Protein AF-A0A842HVS3-F1 (afdb_monomer)

Secondary structure (DSSP, 8-state):
---TTT--------HHHHHHHHHHHHSHHHHT-HHHHHHHHHHHHHHHTT-GGG--HHHIIIIIT---TT--TTT--HHHHHHHHHHHHHHHHHHHH---SSEEEE--TT----EEEE---------PPP------PPPS-SS--TTGGGTSTTHHHHHHHHHHHHHHTSTTS----

Foldseek 3Di:
DDDPPPPPPPDPADPLLVVVLVVLCVDPLNVVDPLLNLLVSVQSRCLSVVNQQVDDLLCCCCVRVVHDNPDDVVVDVVSVVSLVVNQVSLVVVCVVVPDPTQWRWHDDPPGSGIDTDGDPPPPPPPDDDDDDDDDDDDPPDDDDDPCVVVPPPPPVVVVVVVVVVVVVPPVPPPDDD

Sequence (177 aa):
MARFTKDLPQIAMRDDVRAELLRAFAAPQFERSPVMRRLLSFLVEKAAQGEGARLKAYTIAVDALGRPPNFDTQADSYPRVQVGRLRKLLDAYYAECGIAGDVRFHIPKGGYEMRFEASAVPEPAPSVPAAPESQDPPPPFAGWTGWEIFRFAAVAFLAVIIGLLAWQGLEATGFRG

Organism: NCBI:txid2761622

Radius of gyration: 24.65 Å; Cα contacts (8 Å, |Δi|>4): 125; chains: 1; bounding box: 61×74×68 Å

pLDDT: mean 75.51, std 19.31, range [33.69, 96.25]

Solvent-accessible surface area (backbone atoms only — not comparable to full-atom values): 11262 Å² total; per-residue (Å²): 141,91,73,92,84,76,71,76,70,93,64,89,52,60,68,57,60,52,52,42,52,54,51,53,52,70,35,72,81,34,60,78,28,70,64,54,45,43,38,50,52,46,32,50,50,34,28,58,72,70,45,17,85,74,58,45,62,55,55,43,25,33,78,40,63,68,42,61,91,86,64,50,65,86,85,44,57,62,43,61,53,52,52,54,4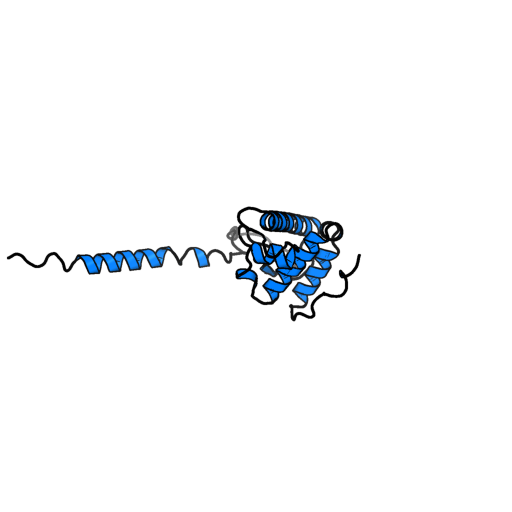8,46,44,56,49,49,54,50,49,43,70,74,67,46,83,87,53,60,46,41,81,46,59,57,86,99,60,65,30,44,42,79,43,77,40,81,70,76,70,80,68,80,83,73,81,87,80,86,85,89,83,78,85,76,76,99,74,90,78,90,60,96,61,64,77,70,64,60,67,62,61,61,56,52,55,54,51,54,52,52,53,56,62,74,61,65,77,81,81,81,86,88,132

Structure (mmCIF, N/CA/C/O backbone):
data_AF-A0A842HVS3-F1
#
_entry.id   AF-A0A842HVS3-F1
#
loop_
_atom_site.group_PDB
_atom_site.id
_atom_site.type_symbol
_atom_site.label_atom_id
_atom_site.label_alt_id
_atom_site.label_comp_id
_atom_site.label_asym_id
_atom_site.label_entity_id
_atom_site.label_seq_id
_atom_site.pdbx_PDB_ins_code
_atom_site.Cartn_x
_atom_site.Cartn_y
_atom_site.Cartn_z
_atom_site.occupancy
_atom_site.B_iso_or_equiv
_atom_site.auth_seq_id
_atom_site.auth_comp_id
_atom_site.auth_asym_id
_atom_site.auth_atom_id
_atom_site.pdbx_PDB_model_num
ATOM 1 N N . MET A 1 1 ? 8.730 -19.294 14.927 1.00 42.66 1 MET A N 1
ATOM 2 C CA . MET A 1 1 ? 8.728 -19.819 13.544 1.00 42.66 1 MET A CA 1
ATOM 3 C C . MET A 1 1 ? 7.427 -20.571 13.316 1.00 42.66 1 MET A C 1
A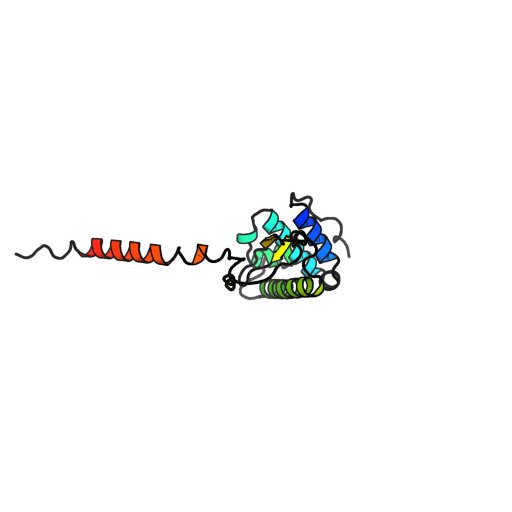TOM 5 O O . MET A 1 1 ? 7.118 -21.376 14.177 1.00 42.66 1 MET A O 1
ATOM 9 N N . ALA A 1 2 ? 6.694 -20.270 12.232 1.00 41.31 2 ALA A N 1
ATOM 10 C CA . ALA A 1 2 ? 5.586 -21.034 11.612 1.00 41.31 2 ALA A CA 1
ATOM 11 C C . ALA A 1 2 ? 4.418 -20.120 11.182 1.00 41.31 2 ALA A C 1
ATOM 13 O O . ALA A 1 2 ? 3.891 -19.388 12.014 1.00 41.31 2 ALA A O 1
ATOM 14 N N . ARG A 1 3 ? 4.035 -20.233 9.893 1.00 33.69 3 ARG A N 1
ATOM 15 C CA . ARG A 1 3 ? 2.742 -19.914 9.218 1.00 33.69 3 ARG A CA 1
ATOM 16 C C . ARG A 1 3 ? 2.844 -19.222 7.851 1.00 33.69 3 ARG A C 1
ATOM 18 O O . ARG A 1 3 ? 1.822 -18.904 7.266 1.00 33.69 3 ARG A O 1
ATOM 25 N N . PHE A 1 4 ? 4.033 -19.046 7.279 1.00 49.59 4 PHE A N 1
ATOM 26 C CA . PHE A 1 4 ? 4.159 -18.282 6.028 1.00 49.59 4 PHE A CA 1
ATOM 27 C C . PHE A 1 4 ? 3.813 -19.026 4.725 1.00 49.59 4 PHE A C 1
ATOM 29 O O . PHE A 1 4 ? 3.831 -18.398 3.674 1.00 49.59 4 PHE A O 1
ATOM 36 N N . THR A 1 5 ? 3.461 -20.316 4.765 1.00 48.38 5 THR A N 1
ATOM 37 C CA . THR A 1 5 ? 3.239 -21.112 3.538 1.00 48.38 5 THR A CA 1
ATOM 38 C C . THR A 1 5 ? 1.830 -21.690 3.381 1.00 48.38 5 THR A C 1
ATOM 40 O O . THR A 1 5 ? 1.604 -22.414 2.419 1.00 48.38 5 THR A O 1
ATOM 43 N N . LYS A 1 6 ? 0.882 -21.414 4.295 1.00 39.97 6 LYS A N 1
ATOM 44 C CA . LYS A 1 6 ? -0.463 -22.034 4.248 1.00 39.97 6 LYS A CA 1
ATOM 45 C C . LYS A 1 6 ? -1.629 -21.077 3.967 1.00 39.97 6 LYS A C 1
ATOM 47 O O . LYS A 1 6 ? -2.687 -21.543 3.569 1.00 39.97 6 LYS A O 1
ATOM 52 N N . ASP A 1 7 ? -1.420 -19.770 4.060 1.00 43.16 7 ASP A N 1
ATOM 53 C CA . ASP A 1 7 ? -2.449 -18.766 3.776 1.00 43.16 7 ASP A CA 1
ATOM 54 C C . ASP A 1 7 ? -2.043 -17.915 2.567 1.00 43.16 7 ASP A C 1
ATOM 56 O O . ASP A 1 7 ? -1.891 -16.702 2.663 1.00 43.16 7 ASP A O 1
ATOM 60 N N . LEU A 1 8 ? -1.844 -18.548 1.407 1.00 48.12 8 LEU A N 1
ATOM 61 C CA . LEU A 1 8 ? -2.335 -17.906 0.189 1.00 48.12 8 LEU A CA 1
ATOM 62 C C . LEU A 1 8 ? -3.834 -18.208 0.203 1.00 48.12 8 LEU A C 1
ATOM 64 O O . LEU A 1 8 ? -4.215 -19.328 -0.148 1.00 48.12 8 LEU A O 1
ATOM 68 N N . PRO A 1 9 ? -4.679 -17.304 0.726 1.00 46.72 9 PRO A N 1
ATOM 69 C CA . PRO A 1 9 ? -6.104 -17.567 0.787 1.00 46.72 9 PRO A CA 1
ATOM 70 C C . PRO A 1 9 ? -6.589 -17.874 -0.640 1.00 46.72 9 PRO A C 1
ATOM 72 O O . PRO A 1 9 ? -6.141 -17.243 -1.603 1.00 46.72 9 PRO A O 1
ATOM 75 N N . GLN A 1 10 ? -7.454 -18.886 -0.792 1.00 51.62 10 GLN A N 1
ATOM 76 C CA . GLN A 1 10 ? -8.051 -19.303 -2.075 1.00 51.62 10 GLN A CA 1
ATOM 77 C C . GLN A 1 10 ? -9.061 -18.264 -2.581 1.00 51.62 10 GLN A C 1
ATOM 79 O O . GLN A 1 10 ? -10.223 -18.548 -2.856 1.00 51.62 10 GLN A O 1
ATOM 84 N N . ILE A 1 11 ? -8.634 -17.014 -2.642 1.00 55.12 11 ILE A N 1
ATOM 85 C CA . ILE A 1 11 ? -9.448 -15.893 -3.057 1.00 55.12 11 ILE A CA 1
ATOM 86 C C . ILE A 1 11 ? -9.475 -15.942 -4.567 1.00 55.12 11 ILE A C 1
ATOM 88 O O . ILE A 1 11 ? -8.430 -16.097 -5.214 1.00 55.12 11 ILE A O 1
ATOM 92 N N . ALA A 1 12 ? -10.681 -15.821 -5.110 1.00 68.62 12 ALA A N 1
ATOM 93 C CA . ALA A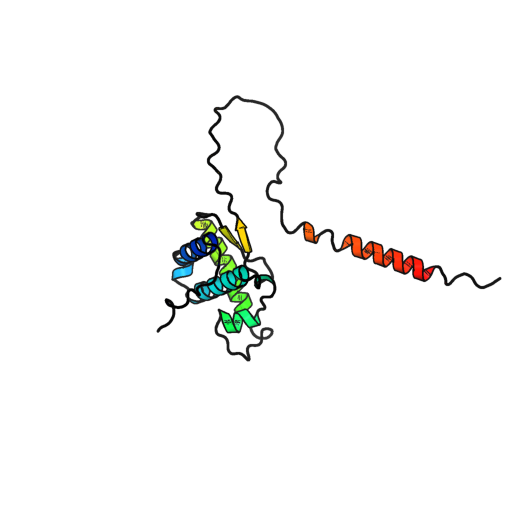 1 12 ? -10.924 -15.602 -6.522 1.00 68.62 12 ALA A CA 1
ATOM 94 C C . ALA A 1 12 ? -10.339 -14.235 -6.923 1.00 68.62 12 ALA A C 1
ATOM 96 O O . ALA A 1 12 ? -11.047 -13.246 -7.063 1.00 68.62 12 ALA A O 1
ATOM 97 N N . MET A 1 13 ? -9.014 -14.164 -7.027 1.00 81.94 13 MET A N 1
ATOM 98 C CA . MET A 1 13 ? -8.301 -13.092 -7.704 1.00 81.94 13 MET A CA 1
ATOM 99 C C . MET A 1 13 ? -7.999 -13.555 -9.124 1.00 81.94 13 MET A C 1
ATOM 101 O O . MET A 1 13 ? -7.829 -14.752 -9.366 1.00 81.94 13 MET A O 1
ATOM 105 N N . ARG A 1 14 ? -7.927 -12.599 -10.049 1.00 87.94 14 ARG A N 1
ATOM 106 C CA . ARG A 1 14 ? -7.529 -12.862 -11.431 1.00 87.94 14 ARG A CA 1
ATOM 107 C C . ARG A 1 14 ? -6.142 -13.519 -11.467 1.00 87.94 14 ARG A C 1
ATOM 109 O O . ARG A 1 14 ? -5.281 -13.207 -10.639 1.00 87.94 14 ARG A O 1
ATOM 116 N N . ASP A 1 15 ? -5.929 -14.423 -12.416 1.00 89.06 15 ASP A N 1
ATOM 117 C CA . ASP A 1 15 ? -4.685 -15.196 -12.492 1.00 89.06 15 ASP A CA 1
ATOM 118 C C . ASP A 1 15 ? -3.459 -14.324 -12.795 1.00 89.06 15 ASP A C 1
ATOM 120 O O . ASP A 1 15 ? -2.382 -14.584 -12.262 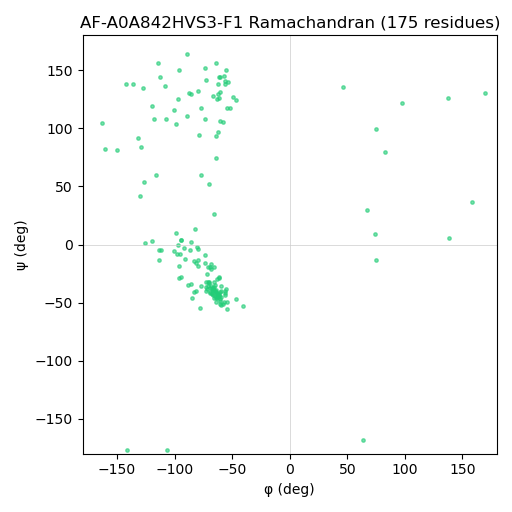1.00 89.06 15 ASP A O 1
ATOM 124 N N . ASP A 1 16 ? -3.632 -13.243 -13.557 1.00 88.38 16 ASP A N 1
ATOM 125 C CA . ASP A 1 16 ? -2.594 -12.243 -13.831 1.00 88.38 16 ASP A CA 1
ATOM 126 C C . ASP A 1 16 ? -2.129 -11.515 -12.556 1.00 88.38 16 ASP A C 1
ATOM 128 O O . ASP A 1 16 ? -0.930 -11.398 -12.302 1.00 88.38 16 ASP A O 1
ATOM 132 N N . VAL A 1 17 ? -3.063 -11.109 -11.691 1.00 90.88 17 VAL A N 1
ATOM 133 C CA . VAL A 1 17 ? -2.772 -10.506 -10.379 1.00 90.88 17 VAL A CA 1
ATOM 134 C C . VAL A 1 17 ? -2.035 -11.496 -9.478 1.00 90.88 17 VAL A C 1
ATOM 136 O O . VAL A 1 17 ? -1.067 -11.128 -8.809 1.00 90.88 17 VAL A O 1
ATOM 139 N N . ARG A 1 18 ? -2.462 -12.766 -9.465 1.00 91.12 18 ARG A N 1
ATOM 140 C CA . ARG A 1 18 ? -1.790 -13.816 -8.688 1.00 91.12 18 ARG A CA 1
ATOM 141 C C . ARG A 1 18 ? -0.364 -14.046 -9.185 1.00 91.12 18 ARG A C 1
ATOM 143 O O . ARG A 1 18 ? 0.555 -14.130 -8.370 1.00 91.12 18 ARG A O 1
ATOM 150 N N . ALA A 1 19 ? -0.179 -14.146 -10.499 1.00 90.44 19 ALA A N 1
ATOM 151 C CA . ALA A 1 19 ? 1.124 -14.352 -11.115 1.00 90.44 19 ALA A CA 1
ATOM 152 C C . ALA A 1 19 ? 2.084 -13.196 -10.798 1.00 90.44 19 ALA A C 1
ATOM 154 O O . ALA A 1 19 ? 3.222 -13.439 -10.394 1.00 90.44 19 ALA A O 1
ATOM 155 N N . GLU A 1 20 ? 1.613 -11.950 -10.891 1.00 91.69 20 GLU A N 1
ATOM 156 C CA . GLU A 1 20 ? 2.429 -10.778 -10.568 1.00 91.69 20 GLU A CA 1
ATOM 157 C C . GLU A 1 20 ? 2.786 -10.712 -9.076 1.00 91.69 20 GLU A C 1
ATOM 159 O O . GLU A 1 20 ? 3.922 -10.395 -8.726 1.00 91.69 20 GLU A O 1
ATOM 164 N N . LEU A 1 21 ? 1.871 -11.093 -8.177 1.00 92.88 21 LEU A N 1
ATOM 165 C CA . LEU A 1 21 ? 2.165 -11.171 -6.742 1.00 92.88 21 LEU A CA 1
ATOM 166 C C . LEU A 1 21 ? 3.273 -12.186 -6.435 1.00 92.88 21 LEU A C 1
ATOM 168 O O . LEU A 1 21 ? 4.189 -11.890 -5.665 1.00 92.88 21 LEU A O 1
ATOM 172 N N . LEU A 1 22 ? 3.214 -13.367 -7.053 1.00 91.69 22 LEU A N 1
ATOM 173 C CA . LEU A 1 22 ? 4.252 -14.389 -6.908 1.00 91.69 22 LEU A CA 1
ATOM 174 C C . LEU A 1 22 ? 5.594 -13.917 -7.478 1.00 91.69 22 LEU A C 1
ATOM 176 O O . LEU A 1 22 ? 6.633 -14.154 -6.858 1.00 91.69 22 LEU A O 1
ATOM 180 N N . ARG A 1 23 ? 5.578 -13.206 -8.610 1.00 90.12 23 ARG A N 1
ATOM 181 C CA . ARG A 1 23 ? 6.784 -12.623 -9.205 1.00 90.12 23 ARG A CA 1
ATOM 182 C C . ARG A 1 23 ? 7.408 -11.567 -8.297 1.00 90.12 23 ARG A C 1
ATOM 184 O O . ARG A 1 23 ? 8.594 -11.667 -7.989 1.00 90.12 23 ARG A O 1
ATOM 191 N N . ALA A 1 24 ? 6.612 -10.624 -7.793 1.00 90.38 24 ALA A N 1
ATOM 192 C CA . ALA A 1 24 ? 7.077 -9.623 -6.836 1.00 90.38 24 ALA A CA 1
ATOM 193 C C . ALA A 1 24 ? 7.685 -10.292 -5.592 1.00 90.38 24 ALA A C 1
ATOM 195 O O . ALA A 1 24 ? 8.731 -9.880 -5.103 1.00 90.38 24 ALA A O 1
ATOM 196 N N . PHE A 1 25 ? 7.087 -11.381 -5.105 1.00 91.38 25 PHE A N 1
ATOM 197 C CA . PHE A 1 25 ? 7.604 -12.141 -3.968 1.00 91.38 25 PHE A CA 1
ATOM 198 C C . PHE A 1 25 ? 8.911 -12.891 -4.224 1.00 91.38 25 PHE A C 1
ATOM 200 O O . PHE A 1 25 ? 9.574 -13.222 -3.238 1.00 91.38 25 PHE A O 1
ATOM 207 N N . ALA A 1 26 ? 9.263 -13.176 -5.476 1.00 89.19 26 ALA A N 1
ATOM 208 C CA . ALA A 1 26 ? 10.544 -13.771 -5.847 1.00 89.19 26 ALA A CA 1
ATOM 209 C C . ALA A 1 26 ? 11.668 -12.727 -5.966 1.00 89.19 26 ALA A C 1
ATOM 211 O O . ALA A 1 26 ? 12.840 -13.091 -5.998 1.00 89.19 26 ALA A O 1
ATOM 212 N N . ALA A 1 27 ? 11.331 -11.435 -6.015 1.00 88.38 27 ALA A N 1
ATOM 213 C CA . ALA A 1 27 ? 12.318 -10.374 -6.115 1.00 88.38 27 ALA A CA 1
ATOM 214 C C . ALA A 1 27 ? 13.080 -10.182 -4.784 1.00 88.38 27 ALA A C 1
ATOM 216 O O . ALA A 1 27 ? 12.475 -10.225 -3.700 1.00 88.38 27 ALA A O 1
ATOM 217 N N . PRO A 1 28 ? 14.400 -9.914 -4.830 1.00 86.69 28 PRO A N 1
ATOM 218 C CA . PRO A 1 28 ? 15.253 -9.8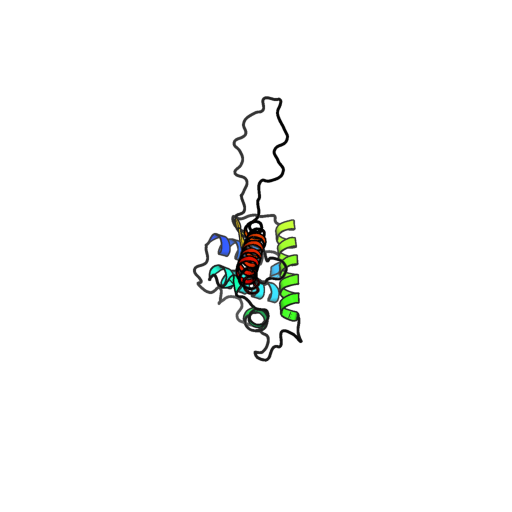60 -3.640 1.00 86.69 28 PRO A CA 1
ATOM 219 C C . PRO A 1 28 ? 14.829 -8.772 -2.641 1.00 86.69 28 PRO A C 1
ATOM 221 O O . PRO A 1 28 ? 15.044 -8.910 -1.433 1.00 86.69 28 PRO A O 1
ATOM 224 N N . GLN A 1 29 ? 14.197 -7.694 -3.117 1.00 84.94 29 GLN A N 1
ATOM 225 C CA . GLN A 1 29 ? 13.686 -6.610 -2.278 1.00 84.94 29 GLN A CA 1
ATOM 226 C C . GLN A 1 29 ? 12.548 -7.091 -1.360 1.00 84.94 29 GLN A C 1
ATOM 228 O O . GLN A 1 29 ? 12.457 -6.662 -0.207 1.00 84.94 29 GLN A O 1
ATOM 233 N N . PHE A 1 30 ? 11.695 -7.997 -1.847 1.00 87.75 30 PHE A N 1
ATOM 234 C CA . PHE A 1 30 ? 10.573 -8.551 -1.089 1.00 87.75 30 PHE A CA 1
ATOM 235 C C . PHE A 1 30 ? 10.964 -9.789 -0.286 1.00 87.75 30 PHE A C 1
ATOM 237 O O . PHE A 1 30 ? 10.467 -9.967 0.828 1.00 87.75 30 PHE A O 1
ATOM 244 N N . GLU A 1 31 ? 11.872 -10.618 -0.801 1.00 85.81 31 GLU A N 1
ATOM 245 C CA . GLU A 1 31 ? 12.348 -11.822 -0.113 1.00 85.81 31 GLU A CA 1
ATOM 246 C C . GLU A 1 31 ? 12.916 -11.496 1.278 1.00 85.81 31 GLU A C 1
ATOM 248 O O . GLU A 1 31 ? 12.591 -12.152 2.270 1.00 85.81 31 GLU A O 1
ATOM 253 N N . ARG A 1 32 ? 13.685 -10.405 1.375 1.00 86.44 32 ARG A N 1
ATOM 254 C CA . ARG A 1 32 ? 14.343 -9.960 2.614 1.00 86.44 32 ARG A CA 1
ATOM 255 C C . ARG A 1 32 ? 13.398 -9.336 3.644 1.00 86.44 32 ARG A C 1
ATOM 257 O O . ARG A 1 32 ? 13.824 -9.072 4.767 1.00 86.44 32 ARG A O 1
ATOM 264 N N . SER A 1 33 ? 12.136 -9.069 3.294 1.00 90.38 33 SER A N 1
ATOM 265 C CA . SER A 1 33 ? 11.208 -8.340 4.165 1.00 90.38 33 SER A CA 1
ATOM 266 C C . SER A 1 33 ? 9.848 -9.035 4.302 1.00 90.38 33 SER A C 1
ATOM 268 O O . SER A 1 33 ? 8.907 -8.740 3.556 1.00 90.38 33 SER A O 1
ATOM 270 N N . PRO A 1 34 ? 9.675 -9.902 5.319 1.00 90.69 34 PRO A N 1
ATOM 271 C CA . PRO A 1 34 ? 8.397 -10.570 5.564 1.00 90.69 34 PRO A CA 1
ATOM 272 C C . PRO A 1 34 ? 7.256 -9.588 5.870 1.00 90.69 34 PRO A C 1
ATOM 274 O O . PRO A 1 34 ? 6.104 -9.857 5.535 1.00 90.69 34 PRO A O 1
ATOM 277 N N . VAL A 1 35 ? 7.565 -8.420 6.449 1.00 92.69 35 VAL A N 1
ATOM 278 C CA . VAL A 1 35 ? 6.575 -7.357 6.694 1.00 92.69 35 VAL A CA 1
ATOM 279 C C . VAL A 1 35 ? 6.057 -6.770 5.379 1.00 92.69 35 VAL A C 1
ATOM 281 O O . VAL A 1 35 ? 4.850 -6.586 5.241 1.00 92.69 35 VAL A O 1
ATOM 284 N N . MET A 1 36 ? 6.937 -6.510 4.403 1.00 94.69 36 MET A N 1
ATOM 285 C CA . MET A 1 36 ? 6.524 -5.988 3.092 1.00 94.69 36 MET A CA 1
ATOM 286 C C . MET A 1 36 ? 5.716 -7.019 2.309 1.00 94.69 36 MET A C 1
ATOM 288 O O . MET A 1 36 ? 4.718 -6.649 1.702 1.00 94.69 36 MET A O 1
ATOM 292 N N . ARG A 1 37 ? 6.081 -8.308 2.381 1.00 94.56 37 ARG A N 1
ATOM 293 C CA . ARG A 1 37 ? 5.289 -9.391 1.771 1.00 94.56 37 ARG A CA 1
ATOM 294 C C . ARG A 1 37 ? 3.884 -9.470 2.362 1.00 94.56 37 ARG A C 1
ATOM 296 O O . ARG A 1 37 ? 2.916 -9.508 1.610 1.00 94.56 37 ARG A O 1
ATOM 303 N N . ARG A 1 38 ? 3.761 -9.430 3.696 1.00 93.69 38 ARG A N 1
ATOM 304 C CA . ARG A 1 38 ? 2.453 -9.462 4.372 1.00 93.69 38 ARG A CA 1
ATOM 305 C C . ARG A 1 38 ? 1.601 -8.247 4.010 1.00 93.69 38 ARG A C 1
ATOM 307 O O . ARG A 1 38 ? 0.427 -8.403 3.694 1.00 93.69 38 ARG A O 1
ATOM 314 N N . LEU A 1 39 ? 2.200 -7.055 4.007 1.00 95.44 39 LEU A N 1
ATO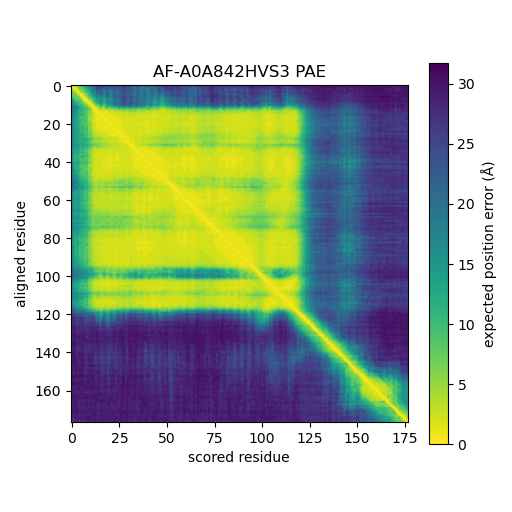M 315 C CA . LEU A 1 39 ? 1.500 -5.832 3.626 1.00 95.44 39 LEU A CA 1
ATOM 316 C C . LEU A 1 39 ? 1.059 -5.859 2.156 1.00 95.44 39 LEU A C 1
ATOM 318 O O . LEU A 1 39 ? -0.090 -5.540 1.871 1.00 95.44 39 LEU A O 1
ATOM 322 N N . LEU A 1 40 ? 1.941 -6.262 1.236 1.00 95.31 40 LEU A N 1
ATOM 323 C CA . LEU A 1 40 ? 1.616 -6.365 -0.185 1.00 95.31 40 LEU A CA 1
ATOM 324 C C . LEU A 1 40 ? 0.478 -7.366 -0.420 1.00 95.31 40 LEU A C 1
ATOM 326 O O . LEU A 1 40 ? -0.503 -7.015 -1.067 1.00 95.31 40 LEU A O 1
ATOM 330 N N . SER A 1 41 ? 0.577 -8.567 0.162 1.00 94.25 41 SER A N 1
ATOM 331 C CA . SER A 1 41 ? -0.465 -9.598 0.068 1.00 94.25 41 SER A CA 1
ATOM 332 C C . SER A 1 41 ? -1.819 -9.064 0.517 1.00 94.25 41 SER A C 1
ATOM 334 O O . SER A 1 41 ? -2.805 -9.194 -0.200 1.00 94.25 41 SER A O 1
ATOM 336 N N . PHE A 1 42 ? -1.852 -8.417 1.684 1.00 94.56 42 PHE A N 1
ATOM 337 C CA . PHE A 1 42 ? -3.077 -7.887 2.266 1.00 94.56 42 PHE A CA 1
ATOM 338 C C . PHE A 1 42 ? -3.724 -6.807 1.389 1.00 94.56 42 PHE A C 1
ATOM 340 O O . PHE A 1 42 ? -4.938 -6.807 1.190 1.00 94.56 42 PHE A O 1
ATOM 347 N N . LEU A 1 43 ? -2.926 -5.884 0.842 1.00 94.81 43 LEU A N 1
ATOM 348 C CA . LEU A 1 43 ? -3.451 -4.823 -0.017 1.00 94.81 43 LEU A CA 1
ATOM 349 C C . LEU A 1 43 ? -3.955 -5.363 -1.362 1.00 94.81 43 LEU A C 1
ATOM 351 O O . LEU A 1 43 ? -5.010 -4.927 -1.820 1.00 94.81 43 LEU A O 1
ATOM 355 N N . VAL A 1 44 ? -3.242 -6.317 -1.975 1.00 94.62 44 VAL A N 1
ATOM 356 C CA . VAL A 1 44 ? -3.686 -6.985 -3.212 1.00 94.62 44 VAL A CA 1
ATOM 357 C C . VAL A 1 44 ? -4.989 -7.736 -2.982 1.00 94.62 44 VAL A C 1
ATOM 359 O O . VAL A 1 44 ? -5.920 -7.601 -3.769 1.00 94.62 44 VAL A O 1
ATOM 362 N N . GLU A 1 45 ? -5.082 -8.478 -1.883 1.00 91.81 45 GLU A N 1
ATOM 363 C CA . GLU A 1 45 ? -6.289 -9.201 -1.498 1.00 91.81 45 GLU A CA 1
ATOM 364 C C . GLU A 1 45 ? -7.489 -8.262 -1.349 1.00 91.81 45 GLU A C 1
ATOM 366 O O . GLU A 1 45 ? -8.535 -8.477 -1.965 1.00 91.81 45 GLU A O 1
ATOM 371 N N . LYS A 1 46 ? -7.332 -7.183 -0.578 1.00 92.44 46 LYS A N 1
ATOM 372 C CA . LYS A 1 46 ? -8.415 -6.221 -0.364 1.00 92.44 46 LYS A CA 1
ATOM 373 C C . LYS A 1 46 ? -8.814 -5.492 -1.639 1.00 92.44 46 LYS A C 1
ATOM 375 O O . LYS A 1 46 ? -9.998 -5.228 -1.838 1.00 92.44 46 LYS A O 1
ATOM 380 N N . ALA A 1 47 ? -7.869 -5.203 -2.530 1.00 91.50 47 ALA A N 1
ATOM 381 C CA . ALA A 1 47 ? -8.188 -4.656 -3.843 1.00 91.50 47 ALA A CA 1
ATOM 382 C C . ALA A 1 47 ? -8.925 -5.667 -4.736 1.00 91.50 47 ALA A C 1
ATOM 384 O O . ALA A 1 47 ? -9.914 -5.297 -5.363 1.00 91.50 47 ALA A O 1
ATOM 385 N N . ALA A 1 48 ? -8.517 -6.940 -4.745 1.00 89.25 48 ALA A N 1
ATOM 386 C CA . ALA A 1 48 ? -9.191 -7.999 -5.500 1.00 89.25 48 ALA A CA 1
ATOM 387 C C . ALA A 1 48 ? -10.633 -8.251 -5.014 1.00 89.25 48 ALA A C 1
ATOM 389 O O . ALA A 1 48 ? -11.497 -8.596 -5.814 1.00 89.25 48 ALA A O 1
ATOM 390 N N . GLN A 1 49 ? -10.907 -8.020 -3.726 1.00 88.38 49 GLN A N 1
ATOM 391 C CA . GLN A 1 49 ? -12.250 -8.074 -3.131 1.00 88.38 49 GLN A CA 1
ATOM 392 C C . GLN A 1 49 ? -13.093 -6.804 -3.383 1.00 88.38 49 GLN A C 1
ATOM 394 O O . GLN A 1 49 ? -14.246 -6.744 -2.967 1.00 88.38 49 GLN A O 1
ATOM 399 N N . GLY A 1 50 ? -12.539 -5.763 -4.019 1.00 86.69 50 GLY A N 1
ATOM 400 C CA . GLY A 1 50 ? -13.220 -4.472 -4.196 1.00 86.69 50 GLY A CA 1
ATOM 401 C C . GLY A 1 50 ? -13.294 -3.613 -2.923 1.00 86.69 50 GLY A C 1
ATOM 402 O O . GLY A 1 50 ? -13.950 -2.572 -2.905 1.00 86.69 50 GLY A O 1
ATOM 403 N N . GLU A 1 51 ? -12.595 -4.003 -1.855 1.00 87.56 51 GLU A N 1
ATOM 404 C CA . GLU A 1 51 ? -12.526 -3.277 -0.578 1.00 87.56 51 GLU A CA 1
ATOM 405 C C . GLU A 1 51 ? -11.347 -2.285 -0.512 1.00 87.56 51 GLU A C 1
ATOM 407 O O . GLU A 1 51 ? -11.217 -1.525 0.451 1.00 87.56 51 GLU A O 1
ATOM 412 N N . GLY A 1 52 ? -10.524 -2.247 -1.568 1.00 86.44 52 GLY A N 1
ATOM 413 C CA . GLY A 1 52 ? -9.358 -1.376 -1.768 1.00 86.44 52 GLY A CA 1
ATOM 414 C C . GLY A 1 52 ? -9.558 0.075 -1.310 1.00 86.44 52 GLY A C 1
ATOM 415 O O . GLY A 1 52 ? -8.792 0.609 -0.508 1.00 86.44 52 GLY A O 1
ATOM 416 N N . ALA A 1 53 ? -10.626 0.708 -1.796 1.00 85.81 53 ALA A N 1
ATOM 417 C CA . ALA A 1 53 ? -10.908 2.125 -1.565 1.00 85.81 53 ALA A CA 1
ATOM 418 C C . ALA A 1 53 ? -11.332 2.459 -0.121 1.00 85.81 53 ALA A C 1
ATOM 420 O O . ALA A 1 53 ? -11.261 3.615 0.294 1.00 85.81 53 ALA A O 1
ATOM 421 N N . ARG A 1 54 ? -11.780 1.465 0.660 1.00 84.50 54 ARG A N 1
ATOM 422 C CA . ARG A 1 54 ? -12.278 1.655 2.037 1.00 84.50 54 ARG A CA 1
ATOM 423 C C . ARG A 1 54 ? -11.220 1.368 3.102 1.00 84.50 54 ARG A C 1
ATOM 425 O O . ARG A 1 54 ? -11.504 1.507 4.294 1.00 84.50 54 ARG A O 1
ATOM 432 N N . LEU A 1 55 ? -10.011 0.981 2.692 1.00 91.06 55 LEU A N 1
ATOM 433 C CA . LEU A 1 55 ? -8.906 0.685 3.596 1.00 91.06 55 LEU A CA 1
ATOM 434 C C . LEU A 1 55 ? -8.526 1.895 4.447 1.00 91.06 55 LEU A C 1
ATOM 436 O O . LEU A 1 55 ? -8.289 2.998 3.952 1.00 91.06 55 LEU A O 1
ATOM 440 N N . LYS A 1 56 ? -8.405 1.655 5.752 1.00 93.44 56 LYS A N 1
ATOM 441 C CA . LYS A 1 56 ? -7.978 2.644 6.742 1.00 93.44 56 LYS A CA 1
ATOM 442 C C . LYS A 1 56 ? -6.639 2.239 7.346 1.00 93.44 56 LYS A C 1
ATOM 444 O O . LYS A 1 56 ? -6.303 1.059 7.423 1.00 93.44 56 LYS A O 1
ATOM 449 N N . ALA A 1 57 ? -5.907 3.229 7.858 1.00 93.31 57 ALA A N 1
ATOM 450 C CA . ALA A 1 57 ? -4.626 3.008 8.529 1.00 93.31 57 ALA A CA 1
ATOM 451 C C . ALA A 1 57 ? -4.736 2.010 9.695 1.00 93.31 57 ALA A C 1
ATOM 453 O O . ALA A 1 57 ? -3.840 1.193 9.872 1.00 93.31 57 ALA A O 1
ATOM 454 N N . TYR A 1 58 ? -5.839 2.061 10.451 1.00 95.12 58 TYR A N 1
ATOM 455 C CA . TYR A 1 58 ? -6.117 1.143 11.559 1.00 95.12 58 TYR A CA 1
ATOM 456 C C . TYR A 1 58 ? -6.191 -0.315 11.090 1.00 95.12 58 TYR A C 1
ATOM 458 O O . TYR A 1 58 ? -5.473 -1.162 11.605 1.00 95.12 58 TYR A O 1
ATOM 466 N N . THR A 1 59 ? -6.994 -0.585 10.058 1.00 94.19 59 THR A N 1
ATOM 467 C CA . THR A 1 59 ? -7.157 -1.916 9.453 1.00 94.19 59 THR A CA 1
ATOM 468 C C . THR A 1 59 ? -5.811 -2.472 8.990 1.00 94.19 59 THR A C 1
ATOM 470 O O . THR A 1 59 ? -5.455 -3.603 9.286 1.00 94.19 59 THR A O 1
ATOM 473 N N . ILE A 1 60 ? -4.990 -1.641 8.346 1.00 94.44 60 ILE A N 1
ATOM 474 C CA . ILE A 1 60 ? -3.637 -2.036 7.932 1.00 94.44 60 ILE A CA 1
ATOM 475 C C . ILE A 1 60 ? -2.752 -2.323 9.149 1.00 94.44 60 ILE A C 1
ATOM 477 O O . ILE A 1 60 ? -1.972 -3.270 9.131 1.00 94.44 60 ILE A O 1
ATOM 481 N N . ALA A 1 61 ? -2.855 -1.519 10.210 1.00 93.81 61 ALA A N 1
ATOM 482 C CA . ALA A 1 61 ? -2.087 -1.715 11.432 1.00 93.81 61 ALA A CA 1
ATOM 483 C C . ALA A 1 61 ? -2.380 -3.078 12.066 1.00 93.81 61 ALA A C 1
ATOM 485 O O . ALA A 1 61 ? -1.454 -3.834 12.356 1.00 93.81 61 ALA A O 1
ATOM 486 N N . VAL A 1 62 ? -3.657 -3.379 12.280 1.00 93.50 62 VAL A N 1
ATOM 487 C CA . VAL A 1 62 ? -4.095 -4.563 13.021 1.00 93.50 62 VAL A CA 1
ATOM 488 C C . VAL A 1 62 ? -4.004 -5.804 12.139 1.00 93.50 62 VAL A C 1
ATOM 490 O O . VAL A 1 62 ? -3.271 -6.735 12.470 1.00 93.50 62 VAL A O 1
ATOM 493 N N . ASP A 1 63 ? -4.637 -5.773 10.969 1.00 91.88 63 ASP A N 1
ATOM 494 C CA . ASP A 1 63 ? -4.836 -6.967 10.146 1.00 91.88 63 ASP A CA 1
ATOM 495 C C . ASP A 1 63 ? -3.593 -7.298 9.307 1.00 91.88 63 ASP A C 1
ATOM 497 O O . ASP A 1 63 ? -3.191 -8.456 9.200 1.00 91.88 63 ASP A O 1
ATOM 501 N N . ALA A 1 64 ? -2.922 -6.279 8.755 1.00 93.38 64 ALA A N 1
ATOM 502 C CA . ALA A 1 64 ? -1.755 -6.473 7.889 1.00 93.38 64 ALA A CA 1
ATOM 503 C C . ALA A 1 64 ? -0.422 -6.359 8.628 1.00 93.38 64 ALA A C 1
ATOM 505 O O . ALA A 1 64 ? 0.581 -6.928 8.199 1.00 93.38 64 ALA A O 1
ATOM 506 N N . LEU A 1 65 ? -0.360 -5.574 9.703 1.00 92.19 65 LEU A N 1
ATOM 507 C CA . LEU A 1 65 ? 0.878 -5.278 10.422 1.00 92.19 65 LEU A CA 1
ATOM 508 C C . LEU A 1 65 ? 0.927 -5.902 11.827 1.00 92.19 65 LEU A C 1
ATOM 510 O O . LEU A 1 65 ? 2.001 -5.915 12.435 1.00 92.19 65 LEU A O 1
ATOM 514 N N . GLY A 1 66 ? -0.151 -6.547 12.283 1.00 91.12 66 GLY A N 1
ATOM 515 C CA . GLY A 1 66 ? -0.189 -7.289 13.545 1.00 91.12 66 GLY A CA 1
ATOM 516 C C . GLY A 1 66 ? -0.062 -6.397 14.779 1.00 91.12 66 GLY A C 1
ATOM 517 O O . GLY A 1 66 ? 0.517 -6.814 15.781 1.00 91.12 66 GLY A O 1
ATOM 518 N N . ARG A 1 67 ? -0.525 -5.146 14.693 1.00 92.69 67 ARG A N 1
ATOM 519 C CA . ARG A 1 67 ? -0.645 -4.249 15.846 1.00 92.69 67 ARG A CA 1
ATOM 520 C C . ARG A 1 67 ? -1.818 -4.673 16.739 1.00 92.69 67 ARG A C 1
ATOM 522 O O . ARG A 1 67 ? -2.777 -5.260 16.244 1.00 92.69 67 ARG A O 1
ATOM 529 N N . PRO A 1 68 ? -1.750 -4.389 18.050 1.00 92.75 68 PRO A N 1
ATOM 530 C CA . PRO A 1 68 ? -2.844 -4.700 18.963 1.00 92.75 68 PRO A CA 1
ATOM 531 C C . PRO A 1 68 ? -4.112 -3.894 18.622 1.00 92.75 68 PRO A C 1
ATOM 533 O O . PRO A 1 68 ? -4.017 -2.813 18.042 1.00 92.75 68 PRO A O 1
ATOM 536 N N . PRO A 1 69 ? -5.309 -4.371 19.008 1.00 92.31 69 PRO A N 1
ATOM 537 C CA . PRO A 1 69 ? -6.575 -3.720 18.659 1.00 92.31 69 PRO A CA 1
ATOM 538 C C . PRO A 1 69 ? -6.755 -2.330 19.292 1.00 92.31 69 PRO A C 1
ATOM 540 O O . PRO A 1 69 ? -7.547 -1.535 18.794 1.00 92.31 69 PRO A O 1
ATOM 543 N N . ASN A 1 70 ? -6.004 -2.008 20.349 1.00 93.06 70 ASN A N 1
ATOM 544 C CA . ASN A 1 70 ? -5.967 -0.680 20.973 1.00 93.06 70 ASN A CA 1
ATOM 545 C C . ASN A 1 70 ? -5.036 0.314 20.244 1.00 93.06 70 ASN A C 1
ATOM 547 O O . ASN A 1 70 ? -4.687 1.352 20.801 1.00 93.06 70 ASN A O 1
ATOM 551 N N . PHE A 1 71 ? -4.600 -0.014 19.025 1.00 92.81 71 PHE A N 1
ATOM 552 C CA . PHE A 1 71 ? -3.736 0.829 18.211 1.00 92.81 71 PHE A CA 1
ATOM 553 C C . PHE A 1 71 ? -4.390 2.179 17.880 1.00 92.81 71 PHE A C 1
ATOM 555 O O . PHE A 1 71 ? -5.467 2.226 17.283 1.00 92.81 71 PHE A O 1
ATOM 562 N N . ASP A 1 72 ? -3.689 3.272 18.187 1.00 92.94 72 ASP A N 1
ATOM 563 C CA . ASP A 1 72 ? -4.101 4.626 17.819 1.00 92.94 72 ASP A CA 1
ATOM 564 C C . ASP A 1 72 ? -3.346 5.130 16.578 1.00 92.94 72 ASP A C 1
ATOM 566 O O . ASP A 1 72 ? -2.136 5.358 16.584 1.00 92.94 72 ASP A O 1
ATOM 570 N N . THR A 1 73 ? -4.102 5.355 15.502 1.00 92.38 73 THR A N 1
ATOM 571 C CA . THR A 1 73 ? -3.590 5.880 14.227 1.00 92.38 73 THR A CA 1
ATOM 572 C C . THR A 1 73 ? -3.126 7.339 14.275 1.00 92.38 73 THR A C 1
ATOM 574 O O . THR A 1 73 ? -2.462 7.776 13.328 1.00 92.38 73 THR A O 1
ATOM 577 N N . GLN A 1 74 ? -3.517 8.107 15.298 1.00 92.25 74 GLN A N 1
ATOM 578 C CA . GLN A 1 74 ? -3.072 9.489 15.498 1.00 92.25 74 GLN A CA 1
ATOM 579 C C . GLN A 1 74 ? -1.718 9.528 16.208 1.00 92.25 74 GLN A C 1
ATOM 581 O O . GLN A 1 74 ? -0.843 10.287 15.798 1.00 92.25 74 GLN A O 1
ATOM 586 N N . ALA A 1 75 ? -1.523 8.668 17.212 1.00 91.19 75 ALA A N 1
ATOM 587 C CA . ALA A 1 75 ? -0.270 8.566 17.953 1.00 91.19 75 ALA A CA 1
ATOM 588 C C . ALA A 1 75 ? 0.840 7.809 17.197 1.00 91.19 75 ALA A C 1
ATOM 590 O O . ALA A 1 75 ? 2.008 8.180 17.309 1.00 91.19 75 ALA A O 1
ATOM 591 N N . ASP A 1 76 ? 0.509 6.769 16.417 1.00 91.88 76 ASP A N 1
ATOM 592 C CA . ASP A 1 76 ? 1.501 5.966 15.689 1.00 91.88 76 ASP A CA 1
ATOM 593 C C . ASP A 1 76 ? 1.286 6.007 14.162 1.00 91.88 76 ASP A C 1
ATOM 595 O O . ASP A 1 76 ? 0.279 5.566 13.598 1.00 91.88 76 ASP A O 1
ATOM 599 N N . SER A 1 77 ? 2.301 6.515 13.460 1.00 94.75 77 SER A N 1
ATOM 600 C CA . SER A 1 77 ? 2.339 6.606 11.999 1.00 94.75 77 SER A CA 1
ATOM 601 C C . SER A 1 77 ? 2.844 5.332 11.312 1.00 94.75 77 SER A C 1
ATOM 603 O O . SER A 1 77 ? 2.918 5.297 10.081 1.00 94.75 77 SER A O 1
ATOM 605 N N . TYR A 1 78 ? 3.157 4.272 12.064 1.00 94.62 78 TYR A N 1
ATOM 606 C CA . TYR A 1 78 ? 3.749 3.029 11.571 1.00 94.62 78 TYR A CA 1
ATOM 607 C C . TYR A 1 78 ? 3.071 2.468 10.308 1.00 94.62 78 TYR A C 1
ATOM 609 O O . TYR A 1 78 ? 3.797 2.204 9.347 1.00 94.62 78 TYR A O 1
ATOM 617 N N . PRO A 1 79 ? 1.727 2.368 10.201 1.00 94.44 79 PRO A N 1
ATOM 618 C CA . PRO A 1 79 ? 1.075 1.897 8.978 1.00 94.44 79 PRO A CA 1
ATOM 619 C C . PRO A 1 79 ? 1.359 2.800 7.778 1.00 94.44 79 PRO A C 1
ATOM 621 O O . PRO A 1 79 ? 1.678 2.318 6.693 1.00 94.44 79 PRO A O 1
ATOM 624 N N . ARG A 1 80 ? 1.320 4.123 7.983 1.00 94.75 80 ARG A N 1
ATOM 625 C CA . ARG A 1 80 ? 1.578 5.125 6.937 1.00 94.75 80 ARG A CA 1
ATOM 626 C C . ARG A 1 80 ? 3.021 5.025 6.445 1.00 94.75 80 ARG A C 1
ATOM 628 O O . ARG A 1 80 ? 3.267 5.064 5.241 1.00 94.75 80 ARG A O 1
ATOM 635 N N . VAL A 1 81 ? 3.962 4.827 7.371 1.00 95.44 81 VAL A N 1
ATOM 636 C CA . VAL A 1 81 ? 5.386 4.631 7.071 1.00 95.44 81 VAL A CA 1
ATOM 637 C C . VAL A 1 81 ? 5.614 3.330 6.303 1.00 95.44 81 VAL A C 1
ATOM 639 O O . VAL A 1 81 ? 6.317 3.353 5.295 1.00 95.44 81 VAL A O 1
ATOM 642 N N . GLN A 1 82 ? 5.018 2.208 6.724 1.00 96.19 82 GLN A N 1
ATOM 643 C CA . GLN A 1 82 ? 5.187 0.931 6.019 1.00 96.19 82 GLN A CA 1
ATOM 644 C C . GLN A 1 82 ? 4.593 0.973 4.608 1.00 96.19 8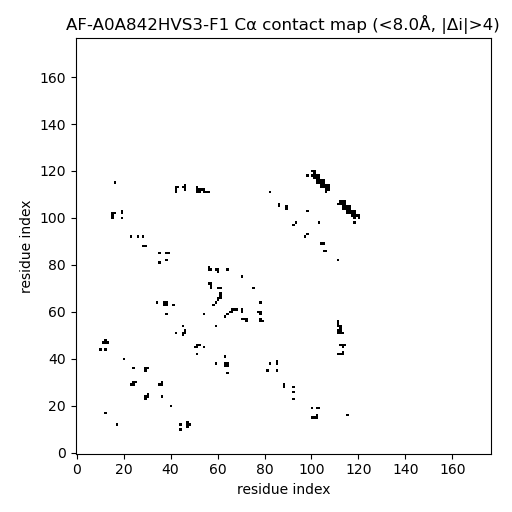2 GLN A C 1
ATOM 646 O O . GLN A 1 82 ? 5.239 0.507 3.675 1.00 96.19 82 GLN A O 1
ATOM 651 N N . VAL A 1 83 ? 3.432 1.605 4.408 1.00 95.94 83 VAL A N 1
ATOM 652 C CA . VAL A 1 83 ? 2.865 1.789 3.059 1.00 95.94 83 VAL A CA 1
ATOM 653 C C . VAL A 1 83 ? 3.743 2.720 2.218 1.00 95.94 83 VAL A C 1
ATOM 655 O O . VAL A 1 83 ? 3.963 2.472 1.036 1.00 95.94 83 VAL A O 1
ATOM 658 N N . GLY A 1 84 ? 4.307 3.775 2.813 1.00 96.06 84 GLY A N 1
ATOM 659 C CA . GLY A 1 84 ? 5.297 4.625 2.147 1.00 96.06 84 GLY A CA 1
ATOM 660 C C . GLY A 1 84 ? 6.550 3.860 1.709 1.00 96.06 84 GLY A C 1
ATOM 661 O O . GLY A 1 84 ? 7.052 4.086 0.610 1.00 96.06 84 GLY A O 1
ATOM 662 N N . ARG A 1 85 ? 7.034 2.928 2.536 1.00 95.25 85 ARG A N 1
ATOM 663 C CA . ARG A 1 85 ? 8.149 2.034 2.189 1.00 95.25 85 ARG A CA 1
ATOM 664 C C . ARG A 1 85 ? 7.765 1.060 1.081 1.00 95.25 85 ARG A C 1
ATOM 666 O O . ARG A 1 85 ? 8.544 0.903 0.150 1.00 95.25 85 ARG A O 1
ATOM 673 N N . LEU A 1 86 ? 6.567 0.478 1.144 1.00 96.25 86 LEU A N 1
ATOM 674 C CA . LEU A 1 86 ? 6.068 -0.432 0.116 1.00 96.25 86 LEU A CA 1
ATOM 675 C C . LEU A 1 86 ? 5.975 0.249 -1.253 1.00 96.25 86 LEU A C 1
ATOM 677 O O . LEU A 1 86 ? 6.393 -0.349 -2.235 1.00 96.25 86 LEU A O 1
ATOM 681 N N . ARG A 1 87 ? 5.515 1.507 -1.317 1.00 95.25 87 ARG A N 1
ATOM 682 C CA . ARG A 1 87 ? 5.533 2.298 -2.563 1.00 95.25 87 ARG A CA 1
ATOM 683 C C . ARG A 1 87 ? 6.927 2.360 -3.176 1.00 95.25 87 ARG A C 1
ATOM 685 O O . ARG A 1 87 ? 7.111 1.932 -4.303 1.00 95.25 87 ARG A O 1
ATOM 692 N N . LYS A 1 88 ? 7.914 2.811 -2.394 1.00 93.62 88 LYS A N 1
ATOM 693 C CA . LYS A 1 88 ? 9.307 2.922 -2.856 1.00 93.62 88 LYS A CA 1
ATOM 694 C C . LYS A 1 88 ? 9.879 1.577 -3.300 1.00 93.62 88 LYS A C 1
ATOM 696 O O . LYS A 1 88 ? 10.687 1.527 -4.217 1.00 93.62 88 LYS A O 1
ATOM 701 N N . LEU A 1 89 ? 9.487 0.501 -2.622 1.00 93.25 89 LEU A N 1
ATOM 702 C CA . LEU A 1 89 ? 9.960 -0.844 -2.919 1.00 93.25 89 LEU A CA 1
ATOM 703 C C . LEU A 1 89 ? 9.338 -1.381 -4.217 1.00 93.25 89 LEU A C 1
ATOM 705 O O . LEU A 1 89 ? 10.062 -1.955 -5.021 1.00 93.25 89 LEU A O 1
ATOM 709 N N . LEU A 1 90 ? 8.046 -1.127 -4.463 1.00 93.19 90 LEU A N 1
ATOM 710 C CA . LEU A 1 90 ? 7.399 -1.401 -5.752 1.00 93.19 90 LEU A CA 1
ATOM 711 C C . LEU A 1 90 ? 8.027 -0.575 -6.882 1.00 93.19 90 LEU A C 1
ATOM 713 O O . LEU A 1 90 ? 8.307 -1.125 -7.942 1.00 93.19 90 LEU A O 1
ATOM 717 N N . ASP A 1 91 ? 8.298 0.711 -6.648 1.00 91.56 91 ASP A N 1
ATOM 718 C CA . ASP A 1 91 ? 8.957 1.575 -7.633 1.00 91.56 91 ASP A CA 1
ATOM 719 C C . ASP A 1 91 ? 10.345 1.035 -8.010 1.00 91.56 91 ASP A C 1
ATOM 721 O O . ASP A 1 91 ? 10.665 0.942 -9.191 1.00 91.56 91 ASP A O 1
ATOM 725 N N . ALA A 1 92 ? 11.148 0.626 -7.020 1.00 90.00 92 ALA A N 1
ATOM 726 C CA . ALA A 1 92 ? 12.465 0.031 -7.247 1.00 90.00 92 ALA A CA 1
ATOM 727 C C . ALA A 1 92 ? 12.376 -1.320 -7.976 1.00 90.00 92 ALA A C 1
ATOM 729 O O . ALA A 1 92 ? 13.106 -1.547 -8.936 1.00 90.00 92 ALA A O 1
ATOM 730 N N . TYR A 1 93 ? 11.446 -2.188 -7.566 1.00 90.25 93 TYR A N 1
ATOM 731 C CA . TYR A 1 93 ? 11.199 -3.473 -8.221 1.00 90.25 93 TYR A CA 1
ATOM 732 C C . TYR A 1 93 ? 10.866 -3.296 -9.711 1.00 90.25 93 TYR A C 1
ATOM 734 O O . TYR A 1 93 ? 11.506 -3.915 -10.557 1.00 90.25 93 TYR A O 1
ATOM 742 N N . TYR A 1 94 ? 9.933 -2.401 -10.048 1.00 89.31 94 TYR A N 1
ATOM 743 C CA . TYR A 1 94 ? 9.573 -2.146 -11.446 1.00 89.31 94 TYR A CA 1
ATOM 744 C C . TYR A 1 94 ? 10.649 -1.379 -12.224 1.00 89.31 94 TYR A C 1
ATOM 746 O O . TYR A 1 94 ? 10.713 -1.513 -13.444 1.00 89.31 94 TYR A O 1
ATOM 754 N N . ALA A 1 95 ? 11.499 -0.593 -11.558 1.00 87.69 95 ALA A N 1
ATOM 755 C CA . ALA A 1 95 ? 12.635 0.061 -12.204 1.00 87.69 95 ALA A CA 1
ATOM 756 C C . ALA A 1 95 ? 13.745 -0.933 -12.588 1.00 87.69 95 ALA A C 1
ATOM 758 O O . ALA A 1 95 ? 14.377 -0.760 -13.626 1.00 87.69 95 ALA A O 1
ATOM 759 N N . GLU A 1 96 ? 13.979 -1.967 -11.774 1.00 84.69 96 GLU A N 1
ATOM 760 C CA . GLU A 1 96 ? 15.018 -2.976 -12.023 1.00 84.69 96 GLU A CA 1
ATOM 761 C C . GLU A 1 96 ? 14.547 -4.099 -12.954 1.00 84.69 96 GLU A C 1
ATOM 763 O O . GLU A 1 96 ? 15.262 -4.483 -13.877 1.00 84.69 96 GLU A O 1
ATOM 768 N N . CYS A 1 97 ? 13.353 -4.644 -12.714 1.00 76.06 97 CYS A N 1
ATOM 769 C CA . CYS A 1 97 ? 12.843 -5.799 -13.455 1.00 76.06 97 CYS A CA 1
ATOM 770 C C . CYS A 1 97 ? 12.020 -5.409 -14.691 1.00 76.06 97 CYS A C 1
ATOM 772 O O . CYS A 1 97 ? 11.707 -6.274 -15.511 1.00 76.06 97 CYS A O 1
ATOM 774 N N . GLY A 1 98 ? 11.650 -4.132 -14.824 1.00 75.50 98 GLY A N 1
ATOM 775 C CA . GLY A 1 98 ? 10.639 -3.702 -15.782 1.00 75.50 98 GLY A CA 1
ATOM 776 C C . GLY A 1 98 ? 9.269 -4.303 -15.462 1.00 75.50 98 GLY A C 1
ATOM 777 O O . GLY A 1 98 ? 9.042 -4.876 -14.394 1.00 75.50 98 GLY A O 1
ATOM 778 N N . ILE A 1 99 ? 8.336 -4.175 -16.404 1.00 73.88 99 ILE A N 1
ATOM 779 C CA . ILE A 1 99 ? 7.047 -4.855 -16.309 1.00 73.88 99 ILE A CA 1
ATOM 780 C C . ILE A 1 99 ? 7.115 -6.117 -17.166 1.00 73.88 99 ILE A C 1
ATOM 782 O O . ILE A 1 99 ? 7.079 -6.051 -18.390 1.00 73.88 99 ILE A O 1
ATOM 786 N N . ALA A 1 100 ? 7.256 -7.268 -16.512 1.00 68.62 100 ALA A N 1
ATOM 787 C CA . ALA A 1 100 ? 7.381 -8.564 -17.181 1.00 68.62 100 ALA A CA 1
ATOM 788 C C . ALA A 1 100 ? 6.037 -9.312 -17.322 1.00 68.62 100 ALA A C 1
ATOM 790 O O . ALA A 1 100 ? 6.014 -10.478 -17.714 1.00 68.62 100 ALA A O 1
ATOM 791 N N . GLY A 1 101 ? 4.916 -8.713 -16.916 1.00 70.94 101 GLY A N 1
ATOM 792 C CA . GLY A 1 101 ? 3.585 -9.329 -16.958 1.00 70.94 101 GLY A CA 1
ATOM 793 C C . GLY A 1 101 ? 2.502 -8.342 -17.349 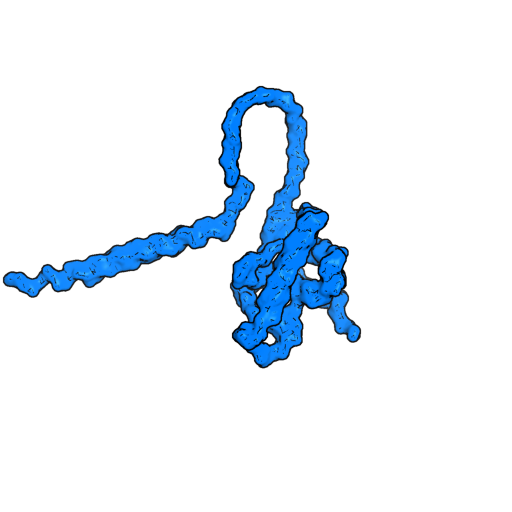1.00 70.94 101 GLY A C 1
ATOM 794 O O . GLY A 1 101 ? 2.784 -7.177 -17.603 1.00 70.94 101 GLY A O 1
ATOM 795 N N . ASP A 1 102 ? 1.262 -8.819 -17.348 1.00 80.25 102 ASP A N 1
ATOM 796 C CA . ASP A 1 102 ? 0.111 -8.064 -17.858 1.00 80.25 102 ASP A CA 1
ATOM 797 C C . ASP A 1 102 ? -0.426 -7.027 -16.862 1.00 80.25 102 ASP A C 1
ATOM 799 O O . ASP A 1 102 ? -1.211 -6.150 -17.223 1.00 80.25 102 ASP A O 1
ATOM 803 N N . VAL A 1 103 ? -0.004 -7.105 -15.597 1.00 87.94 103 VAL A N 1
ATOM 804 C CA . VAL A 1 103 ? -0.468 -6.232 -14.517 1.00 87.94 103 VAL A CA 1
ATOM 805 C C . VAL A 1 103 ? 0.716 -5.601 -13.803 1.00 87.94 103 VAL A C 1
ATOM 807 O O . VAL A 1 103 ? 1.664 -6.278 -13.416 1.00 87.94 103 VAL A O 1
ATOM 810 N N . ARG A 1 104 ? 0.609 -4.295 -13.559 1.00 90.69 104 ARG A N 1
ATOM 811 C CA . ARG A 1 104 ? 1.485 -3.539 -12.672 1.00 90.69 104 ARG A CA 1
ATOM 812 C C . ARG A 1 104 ? 0.740 -3.149 -11.403 1.00 90.69 104 ARG A C 1
ATOM 814 O O . ARG A 1 104 ? -0.396 -2.677 -11.445 1.00 90.69 104 ARG A O 1
ATOM 821 N N . PHE A 1 105 ? 1.411 -3.301 -10.271 1.00 92.88 105 PHE A N 1
ATOM 822 C CA . PHE A 1 105 ? 0.926 -2.857 -8.974 1.00 92.88 105 PHE A CA 1
ATOM 823 C C . PHE A 1 105 ? 1.307 -1.409 -8.685 1.00 92.88 105 PHE A C 1
ATOM 825 O O . PHE A 1 105 ? 2.477 -1.032 -8.768 1.00 92.88 105 PHE A O 1
ATOM 832 N N . HIS A 1 106 ? 0.329 -0.608 -8.269 1.00 92.31 106 HIS A N 1
ATOM 833 C CA . HIS A 1 106 ? 0.543 0.791 -7.918 1.00 92.31 106 HIS A CA 1
ATOM 834 C C . HIS A 1 106 ? -0.305 1.200 -6.709 1.00 92.31 106 HIS A C 1
ATOM 836 O O . HIS A 1 106 ? -1.473 0.840 -6.592 1.00 92.31 106 HIS A O 1
ATOM 842 N N . ILE A 1 107 ? 0.287 1.977 -5.797 1.00 92.69 107 ILE A N 1
ATOM 843 C CA . ILE A 1 107 ? -0.398 2.519 -4.618 1.00 92.69 107 ILE A CA 1
ATOM 844 C C . ILE A 1 107 ? -0.374 4.053 -4.699 1.00 92.69 107 ILE A C 1
ATOM 846 O O . ILE A 1 107 ? 0.675 4.656 -4.428 1.00 92.69 107 ILE A O 1
ATOM 850 N N . PRO A 1 108 ? -1.512 4.715 -4.981 1.00 90.81 108 PRO A N 1
ATOM 851 C CA . PRO A 1 108 ? -1.585 6.167 -5.077 1.00 90.81 108 PRO A CA 1
ATOM 852 C C . PRO A 1 108 ? -1.085 6.869 -3.813 1.00 90.81 108 PRO A C 1
ATOM 854 O O . PRO A 1 108 ? -1.211 6.367 -2.687 1.00 90.81 108 PRO A O 1
ATOM 857 N N . LYS A 1 109 ? -0.531 8.073 -3.981 1.00 88.25 109 LYS A N 1
ATOM 858 C CA . LYS A 1 109 ? -0.136 8.928 -2.852 1.00 88.25 109 LYS A CA 1
ATOM 859 C C . LYS A 1 109 ? -1.360 9.281 -2.001 1.00 88.25 109 LYS A C 1
ATOM 861 O O . LYS A 1 109 ? -2.456 9.456 -2.517 1.00 88.25 109 LYS A O 1
ATOM 866 N N . GLY A 1 110 ? -1.167 9.363 -0.686 1.00 84.81 110 GLY A N 1
ATOM 867 C CA . GLY A 1 110 ? -2.223 9.727 0.269 1.00 84.81 110 GLY A CA 1
ATOM 868 C C . GLY A 1 110 ? -3.267 8.638 0.553 1.00 84.81 110 GLY A C 1
ATOM 869 O O . GLY A 1 110 ? -3.988 8.756 1.537 1.00 84.81 110 GLY A O 1
ATOM 870 N N . GLY A 1 111 ? -3.318 7.570 -0.247 1.00 89.69 111 GLY A N 1
ATOM 871 C CA . GLY A 1 111 ? -4.236 6.448 -0.057 1.00 89.69 111 GLY A CA 1
ATOM 872 C C . GLY A 1 111 ? -3.570 5.174 0.457 1.00 89.69 111 GLY A C 1
ATOM 873 O O . GLY A 1 111 ? -2.366 5.122 0.715 1.00 89.69 111 GLY A O 1
ATOM 874 N N . TYR A 1 112 ? -4.373 4.123 0.567 1.00 92.81 112 TYR A N 1
ATOM 875 C CA . TYR A 1 112 ? -3.909 2.755 0.816 1.00 92.81 112 TYR A CA 1
ATOM 876 C C . TYR A 1 112 ? -4.426 1.761 -0.224 1.00 92.81 112 TYR A C 1
ATOM 878 O O . TYR A 1 112 ? -4.167 0.569 -0.123 1.00 92.81 112 TYR A O 1
ATOM 886 N N . GLU A 1 113 ? -5.174 2.255 -1.205 1.00 92.94 113 GLU A N 1
ATOM 887 C CA . GLU A 1 113 ? -5.739 1.452 -2.275 1.00 92.94 113 GLU A CA 1
ATOM 888 C C . GLU A 1 113 ? -4.618 0.892 -3.155 1.00 92.94 113 GLU A C 1
ATOM 890 O O . GLU A 1 113 ? -3.765 1.639 -3.636 1.00 92.94 113 GLU A O 1
ATOM 895 N N . MET A 1 114 ? -4.633 -0.421 -3.370 1.00 94.19 114 MET A N 1
ATOM 896 C CA . MET A 1 114 ? -3.817 -1.066 -4.390 1.00 94.19 114 MET A CA 1
ATOM 897 C C . MET A 1 114 ? -4.562 -1.029 -5.723 1.00 94.19 114 MET A C 1
ATOM 899 O O . MET A 1 114 ? -5.724 -1.423 -5.793 1.00 94.19 114 MET A O 1
ATOM 903 N N . ARG A 1 115 ? -3.888 -0.563 -6.774 1.00 92.12 115 ARG A N 1
ATOM 904 C CA . ARG A 1 115 ? -4.408 -0.504 -8.141 1.00 92.12 115 ARG A CA 1
ATOM 905 C C . ARG A 1 115 ? -3.648 -1.460 -9.045 1.00 92.12 115 ARG A C 1
ATOM 907 O O . ARG A 1 115 ? -2.437 -1.634 -8.902 1.00 92.12 115 ARG A O 1
ATOM 914 N N . PHE A 1 116 ? -4.392 -2.044 -9.977 1.00 90.94 116 PHE A N 1
ATOM 915 C CA . PHE A 1 116 ? -3.894 -2.936 -11.015 1.00 90.94 116 PHE A CA 1
ATOM 916 C C . PHE A 1 116 ? -3.940 -2.186 -12.343 1.00 90.94 116 PHE A C 1
ATOM 918 O O . PHE A 1 116 ? -5.019 -1.912 -12.867 1.00 90.94 116 PHE A O 1
ATOM 925 N N . GLU A 1 117 ? -2.777 -1.809 -12.855 1.00 89.19 117 GLU A N 1
ATOM 926 C CA . GLU A 1 117 ? -2.655 -1.134 -14.143 1.00 89.19 117 GLU A CA 1
ATOM 927 C C . GLU A 1 117 ? -2.318 -2.177 -15.207 1.00 89.19 117 GLU A C 1
ATOM 929 O O . GLU A 1 117 ? -1.358 -2.934 -15.052 1.00 89.19 117 GLU A O 1
ATOM 934 N N . ALA A 1 118 ? -3.127 -2.243 -16.268 1.00 81.50 118 ALA A N 1
ATOM 935 C CA . ALA A 1 118 ? -2.829 -3.105 -17.402 1.00 81.50 118 ALA A CA 1
ATOM 936 C C . ALA A 1 118 ? -1.523 -2.631 -18.036 1.00 81.50 118 ALA A C 1
ATOM 938 O O . ALA A 1 118 ? -1.375 -1.459 -18.389 1.00 81.50 118 ALA A O 1
ATOM 939 N N . SER A 1 119 ? -0.574 -3.543 -18.158 1.00 69.56 119 SER A N 1
ATOM 940 C CA . SER A 1 119 ? 0.657 -3.273 -18.874 1.00 69.56 119 SER A CA 1
ATOM 941 C C . SER A 1 119 ? 0.415 -3.646 -20.315 1.00 69.56 119 SER A C 1
ATOM 943 O O . SER A 1 119 ? 0.240 -4.817 -20.640 1.00 69.56 119 SER A O 1
ATOM 945 N N . ALA A 1 120 ? 0.361 -2.637 -21.181 1.00 58.22 120 ALA A N 1
ATOM 946 C CA . ALA A 1 120 ? 0.495 -2.879 -22.602 1.00 58.22 120 ALA A CA 1
ATOM 947 C C . ALA A 1 120 ? 1.907 -3.432 -22.805 1.00 58.22 120 ALA A C 1
ATOM 949 O O . ALA A 1 120 ? 2.869 -2.672 -22.906 1.00 58.22 120 ALA A O 1
ATOM 950 N N . VAL A 1 121 ? 2.049 -4.759 -22.800 1.00 51.06 121 VAL A N 1
ATOM 951 C CA . VAL A 1 121 ? 3.163 -5.387 -23.500 1.00 51.06 121 VAL A CA 1
ATOM 952 C C . VAL A 1 121 ? 3.084 -4.798 -24.906 1.00 51.06 121 VAL A C 1
ATOM 954 O O . VAL A 1 121 ? 2.029 -4.934 -25.531 1.00 51.06 121 VAL A O 1
ATOM 957 N N . PRO A 1 122 ? 4.097 -4.055 -25.384 1.00 45.12 122 PRO A N 1
ATOM 958 C CA . PRO A 1 122 ? 4.090 -3.632 -26.766 1.00 45.12 122 PRO A CA 1
ATOM 959 C C . PRO A 1 122 ? 4.082 -4.921 -27.579 1.00 45.12 122 PRO A C 1
ATOM 961 O O . PRO A 1 122 ? 5.068 -5.657 -27.611 1.00 45.12 122 PRO A O 1
ATOM 964 N N . GLU A 1 123 ? 2.930 -5.229 -28.170 1.00 44.25 123 GLU A N 1
ATOM 965 C CA . GLU A 1 123 ? 2.838 -6.185 -29.257 1.00 44.25 123 GLU A CA 1
ATOM 966 C C . GLU A 1 123 ? 3.962 -5.800 -30.226 1.00 44.25 123 GLU A C 1
ATOM 968 O O . GLU A 1 123 ? 4.070 -4.610 -30.557 1.00 44.25 123 GLU A O 1
ATOM 973 N N . PRO A 1 124 ? 4.882 -6.716 -30.585 1.00 45.53 124 PRO A N 1
ATOM 974 C CA . PRO A 1 124 ? 5.943 -6.381 -31.514 1.00 45.53 124 PRO A CA 1
ATOM 975 C C . PRO A 1 124 ? 5.255 -5.922 -32.792 1.00 45.53 124 PRO A C 1
ATOM 977 O O . PRO A 1 124 ? 4.661 -6.729 -33.506 1.00 45.53 124 PRO A O 1
ATOM 980 N N . ALA A 1 125 ? 5.277 -4.608 -33.024 1.00 45.19 125 ALA A N 1
ATOM 981 C CA . ALA A 1 125 ? 4.685 -4.006 -34.198 1.00 45.19 125 ALA A CA 1
ATOM 982 C C . ALA A 1 125 ? 5.192 -4.797 -35.412 1.00 45.19 125 ALA A C 1
ATOM 984 O O . ALA A 1 125 ? 6.413 -4.988 -35.520 1.00 45.19 125 ALA A O 1
ATOM 985 N N . PRO A 1 126 ? 4.311 -5.299 -36.301 1.00 49.91 126 PRO A N 1
ATOM 986 C CA . PRO A 1 126 ? 4.773 -5.902 -37.535 1.00 49.91 126 PRO A CA 1
ATOM 987 C C . PRO A 1 126 ? 5.659 -4.862 -38.209 1.00 49.91 126 PRO A C 1
ATOM 989 O O . PRO A 1 126 ? 5.231 -3.738 -38.474 1.00 49.91 126 PRO A O 1
ATOM 992 N N . SER A 1 127 ? 6.933 -5.210 -38.369 1.00 46.44 127 SER A N 1
ATOM 993 C CA . SER A 1 127 ? 7.939 -4.331 -38.941 1.00 46.44 127 SER A CA 1
ATOM 994 C C . SER A 1 127 ? 7.527 -4.033 -40.376 1.00 46.44 127 SER A C 1
ATOM 996 O O . SER A 1 127 ? 7.765 -4.838 -41.272 1.00 46.44 127 SER A O 1
ATOM 998 N N . VAL A 1 128 ? 6.866 -2.899 -40.588 1.00 49.44 128 VAL A N 1
ATOM 999 C CA . VAL A 1 128 ? 6.664 -2.341 -41.920 1.00 49.44 128 VAL A CA 1
ATOM 1000 C C . VAL A 1 128 ? 7.992 -1.689 -42.323 1.00 49.44 128 VAL A C 1
ATOM 1002 O O . VAL A 1 128 ? 8.473 -0.807 -41.605 1.00 49.44 128 VAL A O 1
ATOM 1005 N N . PRO A 1 129 ? 8.665 -2.146 -43.396 1.00 53.62 129 PRO A N 1
ATOM 1006 C CA . PRO A 1 129 ? 9.898 -1.521 -43.849 1.00 53.62 129 PRO A CA 1
ATOM 1007 C C . PRO A 1 129 ? 9.629 -0.078 -44.275 1.00 53.62 129 PRO A C 1
ATOM 1009 O O . PRO A 1 129 ? 8.624 0.222 -44.916 1.00 53.62 129 PRO A O 1
ATOM 1012 N N . ALA A 1 130 ? 10.552 0.795 -43.893 1.00 51.91 130 ALA A N 1
ATOM 1013 C CA . ALA A 1 130 ? 10.498 2.233 -44.077 1.00 51.91 130 ALA A CA 1
ATOM 1014 C C . ALA A 1 130 ? 10.257 2.678 -45.531 1.00 51.91 130 ALA A C 1
ATOM 1016 O O . ALA A 1 130 ? 10.905 2.196 -46.459 1.00 51.91 130 ALA A O 1
ATOM 1017 N N . ALA A 1 131 ? 9.425 3.708 -45.686 1.00 43.75 131 ALA A N 1
ATOM 1018 C CA . ALA A 1 131 ? 9.528 4.703 -46.750 1.00 43.75 131 ALA A CA 1
ATOM 1019 C C . ALA A 1 131 ? 9.294 6.095 -46.120 1.00 43.75 131 ALA A C 1
ATOM 1021 O O . ALA A 1 131 ? 8.471 6.199 -45.207 1.00 43.75 131 ALA A O 1
ATOM 1022 N N . PRO A 1 132 ? 10.066 7.128 -46.506 1.00 56.16 132 PRO A N 1
ATOM 1023 C CA . PRO A 1 132 ? 10.263 8.315 -45.684 1.00 56.16 132 PRO A CA 1
ATOM 1024 C C . PRO A 1 132 ? 9.225 9.417 -45.940 1.00 56.16 132 PRO A C 1
ATOM 1026 O O . PRO A 1 132 ? 8.615 9.494 -47.001 1.00 56.16 132 PRO A O 1
ATOM 1029 N N . GLU A 1 133 ? 9.193 10.336 -44.974 1.00 47.62 133 GLU A N 1
ATOM 1030 C CA . GLU A 1 133 ? 8.904 11.768 -45.120 1.00 47.62 133 GLU A CA 1
ATOM 1031 C C . GLU A 1 133 ? 7.476 12.286 -44.843 1.00 47.62 133 GLU A C 1
ATOM 1033 O O . GLU A 1 133 ? 6.503 11.969 -45.518 1.00 47.62 133 GLU A O 1
ATOM 1038 N N . SER A 1 134 ? 7.454 13.220 -43.880 1.00 53.84 134 SER A N 1
ATOM 1039 C CA . SER A 1 134 ? 6.492 14.309 -43.664 1.00 53.84 134 SER A CA 1
ATOM 1040 C C . SER A 1 134 ? 5.109 13.974 -43.092 1.00 53.84 134 SER A C 1
ATOM 1042 O O . SER A 1 134 ? 4.189 13.690 -43.853 1.00 53.84 134 SER A O 1
ATOM 1044 N N . GLN A 1 135 ? 4.923 14.184 -41.775 1.00 43.44 135 GLN A N 1
ATOM 1045 C CA . GLN A 1 135 ? 4.020 15.220 -41.208 1.00 43.44 135 GLN A CA 1
ATOM 1046 C C . GLN A 1 135 ? 3.806 15.075 -39.681 1.00 43.44 135 GLN A C 1
ATOM 1048 O O . GLN A 1 135 ? 3.509 13.989 -39.197 1.00 43.44 135 GLN A O 1
ATOM 1053 N N . ASP A 1 136 ? 3.983 16.217 -38.997 1.00 49.81 136 ASP A N 1
ATOM 1054 C CA . ASP A 1 136 ? 3.673 16.645 -37.615 1.00 49.81 136 ASP A CA 1
ATOM 1055 C C . ASP A 1 136 ? 4.001 15.749 -36.395 1.00 49.81 136 ASP A C 1
ATOM 1057 O O . ASP A 1 136 ? 3.707 14.554 -36.377 1.00 49.81 136 ASP A O 1
ATOM 1061 N N . PRO A 1 137 ? 4.568 16.315 -35.300 1.00 63.62 137 PRO A N 1
ATOM 1062 C CA . PRO A 1 137 ? 4.722 15.563 -34.060 1.00 63.62 137 PRO A CA 1
ATOM 1063 C C . PRO A 1 137 ? 3.332 15.172 -33.522 1.00 63.62 137 PRO A C 1
ATOM 1065 O O . PRO A 1 137 ? 2.471 16.047 -33.379 1.00 63.62 137 PRO A O 1
ATOM 1068 N N . PRO A 1 138 ? 3.084 13.893 -33.179 1.00 59.53 138 PRO A N 1
ATOM 1069 C CA . PRO A 1 138 ? 1.851 13.521 -32.500 1.00 59.53 138 PRO A CA 1
ATOM 1070 C C . PRO A 1 138 ? 1.769 14.267 -31.156 1.00 59.53 138 PRO A C 1
ATOM 1072 O O . PRO A 1 138 ? 2.800 14.474 -30.504 1.00 59.53 138 PRO A O 1
ATOM 1075 N N . PRO A 1 139 ? 0.570 14.689 -30.710 1.00 53.53 139 PRO A N 1
ATOM 1076 C CA . PRO A 1 139 ? 0.422 15.333 -29.411 1.00 53.53 139 PRO A CA 1
ATOM 1077 C C . PRO A 1 139 ? 0.965 14.409 -28.306 1.00 53.53 139 PRO A C 1
ATOM 1079 O O . PRO A 1 139 ? 0.728 13.198 -28.355 1.00 53.53 139 PRO A O 1
ATOM 1082 N N . PRO A 1 140 ? 1.654 14.937 -27.278 1.00 46.84 140 PRO A N 1
ATOM 1083 C CA . PRO A 1 140 ? 2.167 14.134 -26.174 1.00 46.84 140 PRO A CA 1
ATOM 1084 C C . PRO A 1 140 ? 1.044 13.766 -25.198 1.00 46.84 140 PRO A C 1
ATOM 1086 O O . PRO A 1 140 ? 1.100 14.135 -24.035 1.00 46.84 140 PRO A O 1
ATOM 1089 N N . PHE A 1 141 ? 0.006 13.059 -25.646 1.00 55.34 141 PHE A N 1
ATOM 1090 C CA . PHE A 1 141 ? -1.047 12.544 -24.767 1.00 55.34 141 PHE A CA 1
ATOM 1091 C C . PHE A 1 141 ? -1.634 11.243 -25.320 1.00 55.34 141 PHE A C 1
ATOM 1093 O O . PHE A 1 141 ? -2.704 11.221 -25.917 1.00 55.34 141 PHE A O 1
ATOM 1100 N N . ALA A 1 142 ? -0.940 10.133 -25.071 1.00 52.28 142 ALA A N 1
ATOM 1101 C CA . ALA A 1 142 ? -1.499 8.790 -25.189 1.00 52.28 142 ALA A CA 1
ATOM 1102 C C . ALA A 1 142 ? -1.200 8.030 -23.892 1.00 52.28 142 ALA A C 1
ATOM 1104 O O . ALA A 1 142 ? -0.190 7.350 -23.746 1.00 52.28 142 ALA A O 1
ATOM 1105 N N . GLY A 1 143 ? -2.068 8.257 -22.909 1.00 45.53 143 GLY A N 1
ATOM 1106 C CA . GLY A 1 143 ? -1.987 7.673 -21.572 1.00 45.53 143 GLY A CA 1
ATOM 1107 C C . GLY A 1 143 ? -2.764 8.489 -20.545 1.00 45.53 143 GLY A C 1
ATOM 1108 O O . GLY A 1 143 ? -2.297 8.672 -19.424 1.00 45.53 143 GLY A O 1
ATOM 1109 N N . TRP A 1 144 ? -3.909 9.053 -20.943 1.00 49.53 144 TRP A N 1
ATOM 1110 C CA . TRP A 1 144 ? -4.806 9.758 -20.034 1.00 49.53 144 TRP A CA 1
ATOM 1111 C C . TRP A 1 144 ? -5.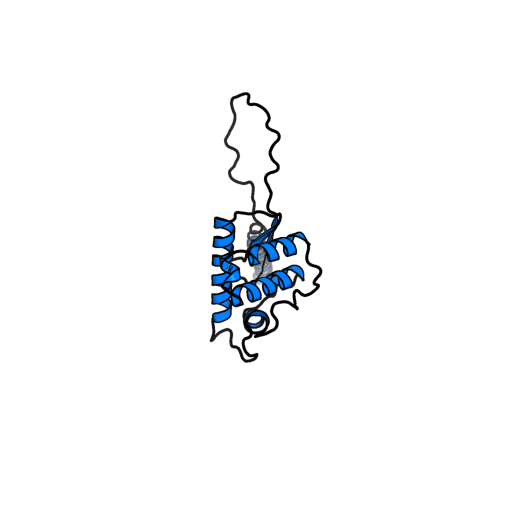535 8.740 -19.139 1.00 49.53 144 TRP A C 1
ATOM 1113 O O . TRP A 1 144 ? -6.219 7.856 -19.638 1.00 49.53 144 TRP A O 1
ATOM 1123 N N . THR A 1 145 ? -5.220 8.624 -17.844 1.00 46.00 145 THR A N 1
ATOM 1124 C CA . THR A 1 145 ? -5.441 9.558 -16.720 1.00 46.00 145 THR A CA 1
ATOM 1125 C C . THR A 1 145 ? -6.844 9.477 -16.111 1.00 46.00 145 THR A C 1
ATOM 1127 O O . THR A 1 145 ? -7.681 10.364 -16.247 1.00 46.00 145 THR A O 1
ATOM 1130 N N . GLY A 1 146 ? -7.053 8.463 -15.264 1.00 44.69 146 GLY A N 1
ATOM 1131 C CA . GLY A 1 146 ? -8.198 8.361 -14.344 1.00 44.69 146 GLY A CA 1
ATOM 1132 C C . GLY A 1 146 ? -8.251 9.428 -13.230 1.00 44.69 146 GLY A C 1
ATOM 1133 O O . GLY A 1 146 ? -8.811 9.172 -12.169 1.00 44.69 146 GLY A O 1
ATOM 1134 N N . TRP A 1 147 ? -7.657 10.609 -13.438 1.00 59.06 147 TRP A N 1
ATOM 1135 C CA . TRP A 1 147 ? -7.780 11.789 -12.569 1.00 59.06 147 TRP A CA 1
ATOM 1136 C C . TRP A 1 147 ? -8.522 12.960 -13.241 1.00 59.06 147 TRP A C 1
ATOM 1138 O O . TRP A 1 147 ? -8.860 13.928 -12.564 1.00 59.06 147 TRP A O 1
ATOM 1148 N N . GLU A 1 148 ? -8.880 12.850 -14.524 1.00 44.31 148 GLU A N 1
ATOM 1149 C CA . GLU A 1 148 ? -9.665 13.872 -15.240 1.00 44.31 148 GLU A CA 1
ATOM 1150 C C . GLU A 1 148 ? -11.177 13.804 -14.940 1.00 44.31 148 GLU A C 1
ATOM 1152 O O . GLU A 1 148 ? -11.868 14.815 -15.047 1.00 44.31 148 GLU A O 1
ATOM 1157 N N . ILE A 1 149 ? -11.701 12.683 -14.417 1.00 53.56 149 ILE A N 1
ATOM 1158 C CA . ILE A 1 149 ? -13.085 12.634 -13.888 1.00 53.56 149 ILE A CA 1
ATOM 1159 C C . ILE A 1 149 ? -13.209 13.464 -12.589 1.00 53.56 149 ILE A C 1
ATOM 1161 O O . ILE A 1 149 ? -14.294 13.903 -12.215 1.00 53.56 149 ILE A O 1
ATOM 1165 N N . PHE A 1 150 ? -12.090 13.756 -11.914 1.00 50.34 150 PHE A N 1
ATOM 1166 C CA . PHE A 1 150 ? -12.074 14.513 -10.659 1.00 50.34 150 PHE A CA 1
ATOM 1167 C C . PHE A 1 150 ? -11.842 16.028 -10.815 1.00 50.34 150 PHE A C 1
ATOM 1169 O O . PHE A 1 150 ? -11.810 16.726 -9.803 1.00 50.34 150 PHE A O 1
ATOM 1176 N N . ARG A 1 151 ? -11.758 16.581 -12.040 1.00 49.09 151 ARG A N 1
ATOM 1177 C CA . ARG A 1 151 ? -11.745 18.051 -12.243 1.00 49.09 151 ARG A CA 1
ATOM 1178 C C . ARG A 1 151 ? -13.104 18.668 -12.581 1.00 49.09 151 ARG A C 1
ATOM 1180 O O . ARG A 1 151 ? -13.276 19.861 -12.347 1.00 49.09 151 ARG A O 1
ATOM 1187 N N . PHE A 1 152 ? -14.092 17.892 -13.030 1.00 50.25 152 PHE A N 1
ATOM 1188 C CA . PHE A 1 152 ? -15.392 18.445 -13.449 1.00 50.25 152 PHE A CA 1
ATOM 1189 C C . PHE A 1 152 ? -16.539 18.318 -12.431 1.00 50.25 152 PHE A C 1
ATOM 1191 O O . PHE A 1 152 ? -17.577 18.946 -12.617 1.00 50.25 152 PHE A O 1
ATOM 1198 N N . ALA A 1 153 ? -16.352 17.630 -11.299 1.00 52.50 153 ALA A N 1
ATOM 1199 C CA . ALA A 1 153 ? -17.388 17.549 -10.258 1.00 52.50 153 ALA A CA 1
ATOM 1200 C C . ALA A 1 153 ? -17.447 18.769 -9.306 1.00 52.50 153 ALA A C 1
ATOM 1202 O O . ALA A 1 153 ? -18.453 18.957 -8.628 1.00 52.50 153 ALA A O 1
ATOM 1203 N N . ALA A 1 154 ? -16.417 19.627 -9.257 1.00 50.62 154 ALA A N 1
ATOM 1204 C CA . ALA A 1 154 ? -16.388 20.781 -8.343 1.00 50.62 154 ALA A CA 1
ATOM 1205 C C . ALA A 1 154 ? -16.886 22.104 -8.968 1.00 50.62 154 ALA A C 1
ATOM 1207 O O . ALA A 1 154 ? -17.420 22.950 -8.256 1.00 50.62 154 ALA A O 1
ATOM 1208 N N . VAL A 1 155 ? -16.759 22.295 -10.289 1.00 54.12 155 VAL A N 1
ATOM 1209 C CA . VAL A 1 155 ? -17.122 23.572 -10.945 1.00 54.12 155 VAL A CA 1
ATOM 1210 C C . VAL A 1 155 ? -18.615 23.641 -11.296 1.00 54.12 155 VAL A C 1
ATOM 1212 O O . VAL A 1 155 ? -19.225 24.699 -11.155 1.00 54.12 155 VAL A O 1
ATOM 1215 N N . ALA A 1 156 ? -19.250 22.515 -11.647 1.00 54.44 156 ALA A N 1
ATOM 1216 C CA . ALA A 1 156 ? -20.695 22.477 -11.902 1.00 54.44 156 ALA A CA 1
ATOM 1217 C C . ALA A 1 156 ? -21.531 22.653 -10.616 1.00 54.44 156 ALA A C 1
ATOM 1219 O O . ALA A 1 156 ? -22.589 23.278 -10.647 1.00 54.44 156 ALA A O 1
ATOM 1220 N N . PHE A 1 157 ? -21.041 22.170 -9.467 1.00 58.00 157 PHE A N 1
ATOM 1221 C CA . PHE A 1 157 ? -21.760 22.261 -8.190 1.00 58.00 157 PHE A CA 1
ATOM 1222 C C . PHE A 1 157 ? -21.781 23.694 -7.623 1.00 58.00 157 PHE A C 1
ATOM 1224 O O . PHE A 1 157 ? -22.771 24.108 -7.023 1.00 58.00 157 PHE A O 1
ATOM 1231 N N . LEU A 1 158 ? -20.731 24.492 -7.866 1.00 61.06 158 LEU A N 1
ATOM 1232 C CA . LEU A 1 158 ? -20.660 25.881 -7.395 1.00 61.06 158 LEU A CA 1
ATOM 1233 C C . LEU A 1 158 ? -21.599 26.818 -8.180 1.00 61.06 158 LEU A C 1
ATOM 1235 O O . LEU A 1 158 ? -22.225 27.692 -7.585 1.00 61.06 158 LEU A O 1
ATOM 1239 N N . ALA A 1 159 ? -21.758 26.610 -9.493 1.00 64.06 159 ALA A N 1
ATOM 1240 C CA . ALA A 1 159 ? -22.652 27.421 -10.327 1.00 64.06 159 ALA A CA 1
ATOM 1241 C C . ALA A 1 159 ? -24.141 27.201 -9.990 1.00 64.06 159 ALA A C 1
ATOM 1243 O O . ALA A 1 159 ? -24.920 28.154 -9.983 1.00 64.06 159 ALA A O 1
ATOM 1244 N N . VAL A 1 160 ? -24.527 25.967 -9.640 1.00 65.38 160 VAL A N 1
ATOM 1245 C CA . VAL A 1 160 ? -25.906 25.638 -9.235 1.00 65.38 160 VAL A CA 1
ATOM 1246 C C . VAL A 1 160 ? -26.254 26.252 -7.873 1.00 65.38 160 VAL A C 1
ATOM 1248 O O . VAL A 1 160 ? -27.357 26.765 -7.705 1.00 65.38 160 VAL A O 1
ATOM 1251 N N . ILE A 1 161 ? -25.312 26.285 -6.921 1.00 69.44 161 ILE A N 1
ATOM 1252 C CA . ILE A 1 161 ? -25.528 26.904 -5.599 1.00 69.44 161 ILE A CA 1
ATOM 1253 C C . ILE A 1 161 ? -25.640 28.433 -5.703 1.00 69.44 161 ILE A C 1
ATOM 1255 O O . ILE A 1 161 ? -26.520 29.021 -5.078 1.00 69.44 161 ILE A O 1
ATOM 1259 N N . ILE A 1 162 ? -24.800 29.083 -6.518 1.00 69.56 162 ILE A N 1
ATOM 1260 C CA . ILE A 1 162 ? -24.861 30.542 -6.721 1.00 69.56 162 ILE A CA 1
ATOM 1261 C C . ILE A 1 162 ? -26.160 30.937 -7.442 1.00 69.56 162 ILE A C 1
ATOM 1263 O O . ILE A 1 162 ? -26.794 31.921 -7.064 1.00 69.56 162 ILE A O 1
ATOM 1267 N N . GLY A 1 163 ? -26.608 30.137 -8.418 1.00 66.88 163 GLY A N 1
ATOM 1268 C CA . GLY A 1 163 ? -27.901 30.331 -9.080 1.00 66.88 163 GLY A CA 1
ATOM 1269 C C . GLY A 1 163 ? -29.098 30.174 -8.132 1.00 66.88 163 GLY A C 1
ATOM 1270 O O . GLY A 1 163 ? -30.014 30.994 -8.170 1.00 66.88 163 GLY A O 1
ATOM 1271 N N . LEU A 1 164 ? -29.075 29.179 -7.232 1.00 66.62 164 LEU A N 1
ATOM 1272 C CA . LEU A 1 164 ? -30.143 28.983 -6.241 1.00 66.62 164 LEU A CA 1
ATOM 1273 C C . LEU A 1 164 ? -30.198 30.115 -5.202 1.00 66.62 164 LEU A C 1
ATOM 1275 O O . LEU A 1 164 ? -31.287 30.529 -4.810 1.00 66.62 164 LEU A O 1
ATOM 1279 N N . LEU A 1 165 ? -29.043 30.638 -4.774 1.00 65.75 165 LEU A N 1
ATOM 1280 C CA . LEU A 1 165 ? -28.975 31.757 -3.826 1.00 65.75 165 LEU A CA 1
ATOM 1281 C C . LEU A 1 165 ? -29.422 33.087 -4.455 1.00 65.75 165 LEU A C 1
ATOM 1283 O O . LEU A 1 165 ? -30.033 33.902 -3.768 1.00 65.75 165 LEU A O 1
ATOM 1287 N N . ALA A 1 166 ? -29.192 33.290 -5.756 1.00 63.62 166 ALA A N 1
ATOM 1288 C CA . ALA A 1 166 ? -29.700 34.455 -6.481 1.00 63.62 166 ALA A CA 1
ATOM 1289 C C . ALA A 1 166 ? -31.230 34.412 -6.680 1.00 63.62 166 ALA A C 1
ATOM 1291 O O . ALA A 1 166 ? -31.872 35.460 -6.644 1.00 63.62 166 ALA A O 1
ATOM 1292 N N . TRP A 1 167 ? -31.829 33.220 -6.820 1.00 58.53 167 TRP A N 1
ATOM 1293 C CA . TRP A 1 167 ? -33.290 33.064 -6.884 1.00 58.53 167 TRP A CA 1
ATOM 1294 C C . TRP A 1 167 ? -33.961 33.302 -5.521 1.00 58.53 167 TRP A C 1
ATOM 1296 O O . TRP A 1 167 ? -35.004 33.941 -5.447 1.00 58.53 167 TRP A O 1
ATOM 1306 N N . GLN A 1 168 ? -33.331 32.855 -4.428 1.00 68.38 168 GLN A N 1
ATOM 1307 C CA . GLN A 1 168 ? -33.838 33.037 -3.056 1.00 68.38 168 GLN A CA 1
ATOM 1308 C C . GLN A 1 168 ? -33.702 34.487 -2.540 1.00 68.38 168 GLN A C 1
ATOM 1310 O O . GLN A 1 168 ? -34.325 34.845 -1.545 1.00 68.38 168 GLN A O 1
ATOM 1315 N N . GLY A 1 169 ? -32.888 35.327 -3.193 1.00 59.25 169 GLY A N 1
ATOM 1316 C CA . GLY A 1 169 ? -32.639 36.717 -2.791 1.00 59.25 169 GLY A CA 1
ATOM 1317 C C . GLY A 1 169 ? -33.461 37.783 -3.524 1.00 59.25 169 GLY A C 1
ATOM 1318 O O . GLY A 1 169 ? -33.405 38.945 -3.126 1.00 59.25 169 GLY A O 1
ATOM 1319 N N . LEU A 1 170 ? -34.213 37.430 -4.576 1.00 56.09 170 LEU A N 1
ATOM 1320 C CA . LEU A 1 170 ? -34.927 38.413 -5.408 1.00 56.09 170 LEU A CA 1
ATOM 1321 C C . LEU A 1 170 ? -36.400 38.629 -5.006 1.00 56.09 170 LEU A C 1
ATOM 1323 O O . LEU A 1 170 ? -37.033 39.563 -5.489 1.00 56.09 170 LEU A O 1
ATOM 1327 N N . GLU A 1 171 ? -36.949 37.834 -4.084 1.00 58.94 171 GLU A N 1
ATOM 1328 C CA . GLU A 1 171 ? -38.343 37.991 -3.624 1.00 58.94 171 GLU A CA 1
ATOM 1329 C C . GLU A 1 171 ? -38.497 39.004 -2.467 1.00 58.94 171 GLU A C 1
ATOM 1331 O O . GLU A 1 171 ? -39.611 39.329 -2.063 1.00 58.94 171 GLU A O 1
ATOM 1336 N N . ALA A 1 172 ? -37.394 39.558 -1.943 1.00 58.50 172 ALA A N 1
ATOM 1337 C CA . ALA A 1 172 ? -37.397 40.407 -0.744 1.00 58.50 172 ALA A CA 1
ATOM 1338 C C . ALA A 1 172 ? -37.372 41.932 -1.002 1.00 58.50 172 ALA A C 1
ATOM 1340 O O . ALA A 1 172 ? -37.212 42.706 -0.058 1.00 58.50 172 ALA A O 1
ATOM 1341 N N . THR A 1 173 ? -37.554 42.400 -2.240 1.00 61.25 173 THR A N 1
ATOM 1342 C CA . THR A 1 173 ? -37.609 43.846 -2.564 1.00 61.25 173 THR A CA 1
ATOM 1343 C C . THR A 1 173 ? -38.824 44.231 -3.406 1.00 61.25 173 THR A C 1
ATOM 1345 O O . THR A 1 173 ? -38.754 45.070 -4.300 1.00 61.25 173 THR A O 1
ATOM 1348 N N . GLY A 1 174 ? -39.978 43.656 -3.066 1.00 59.31 174 GLY A N 1
ATOM 1349 C CA . GLY A 1 174 ? -41.276 44.019 -3.630 1.00 59.31 174 GLY A CA 1
ATOM 1350 C C . GLY A 1 174 ? -42.322 44.352 -2.568 1.00 59.31 174 GLY A C 1
ATOM 1351 O O . GLY A 1 174 ? -43.382 43.743 -2.587 1.00 59.31 174 GLY A O 1
ATOM 1352 N N . PHE A 1 175 ? -42.052 45.275 -1.632 1.00 52.31 175 PHE A N 1
ATOM 1353 C CA . PHE A 1 175 ? -43.123 45.914 -0.843 1.00 52.31 175 PHE A CA 1
ATOM 1354 C C . PHE A 1 175 ? -42.699 47.246 -0.191 1.00 52.31 175 PHE A C 1
ATOM 1356 O O . PHE A 1 175 ? -42.362 47.301 0.992 1.00 52.31 175 PHE A O 1
ATOM 1363 N N . ARG A 1 176 ? -42.742 48.345 -0.959 1.00 42.69 176 ARG A N 1
ATOM 1364 C CA . ARG A 1 176 ? -43.125 49.672 -0.438 1.00 42.69 176 ARG A CA 1
ATOM 1365 C C . ARG A 1 176 ? -43.481 50.620 -1.588 1.00 42.69 176 ARG A C 1
ATOM 1367 O O . ARG A 1 176 ? -42.597 51.114 -2.281 1.00 42.69 176 ARG A O 1
ATOM 1374 N N . GLY A 1 177 ? -44.778 50.851 -1.752 1.00 50.56 177 GLY A N 1
ATOM 1375 C CA . GLY A 1 177 ? -45.400 51.803 -2.668 1.00 50.56 177 GLY A CA 1
ATOM 1376 C C . GLY A 1 177 ? -46.897 51.737 -2.466 1.00 50.56 177 GLY A C 1
ATOM 1377 O O . GLY A 1 177 ? -47.458 50.696 -2.863 1.00 50.56 177 GLY A O 1
#

Mean predicted aligned error: 15.79 Å

Nearest PDB structures (foldseek):
  7tbj-assembly1_A2  TM=3.023E-01  e=7.827E+00  Homo sapiens